Protein AF-A0A2R6NGV9-F1 (afdb_monomer_lite)

pLDDT: mean 85.14, std 12.77, range [39.38, 97.12]

InterPro domains:
  IPR011527 ABC transporter type 1, transmembrane domain [PS50929] (4-99)
  IPR027417 P-loop containing nucleoside triphosphate hydrolase [G3DSA:3.40.50.300] (138-252)
  IPR027417 P-loop containing nucleoside triphosphate hydrolase [SSF52540] (78-239)
  IPR036640 ABC transporter type 1, transmembrane domain superfamily [G3DSA:1.20.1560.10] (1-121)
  IPR036640 ABC transporter type 1, transmembrane domain superfamily [SSF90123] (4-112)
  IPR050173 ATP-binding cassette transporter C-like [PTHR24223] (4-252)

Foldseek 3Di:
DVVVVVCVVVVVVVVVVVVVVVVVVVVVVVVVVVVVVVVVVVVCLVVVLVVVLVVVVCCCCVVVVDDPDPVNSVVVVVVSVVVSVVSVVVVVVVVVVVVVVVVVVVVCCCVPVDDDQPVPDDPPPPDPLLECQVVCQVWAWKAQKKWFQDPDLPPADCDPPNHGDILGHHGTDTDDPPDDDDDDDDPPNCPVVVVCVLVSNTHIDHNDNHIYHYNDAPVHDDDDDPDDDADPDDPVCRVCVPPDDDPVVVVD

Structure (mmCIF, N/CA/C/O backbone):
data_AF-A0A2R6NGV9-F1
#
_entry.id   AF-A0A2R6NGV9-F1
#
loop_
_atom_site.group_PDB
_atom_site.id
_atom_site.type_symbol
_atom_site.label_atom_id
_atom_site.label_alt_id
_atom_site.label_comp_id
_atom_site.label_asym_id
_atom_site.label_entity_id
_atom_site.label_seq_id
_atom_site.pdbx_PDB_ins_code
_atom_site.Cartn_x
_atom_site.Cartn_y
_atom_site.Cartn_z
_atom_site.occupancy
_atom_site.B_iso_or_equiv
_atom_site.auth_seq_id
_atom_site.auth_comp_id
_atom_site.auth_asym_id
_atom_site.auth_atom_id
_atom_site.pdbx_PDB_model_num
ATOM 1 N N . MET A 1 1 ? 7.490 -15.508 2.827 1.00 59.44 1 MET A N 1
ATOM 2 C CA . MET A 1 1 ? 8.112 -16.850 2.691 1.00 59.44 1 MET A CA 1
ATOM 3 C C . MET A 1 1 ? 9.641 -16.788 2.615 1.00 59.44 1 MET A C 1
ATOM 5 O O . MET A 1 1 ? 10.282 -17.577 3.298 1.00 59.44 1 MET A O 1
ATOM 9 N N . SER A 1 2 ? 10.241 -15.850 1.867 1.00 72.56 2 SER A N 1
ATOM 10 C CA . SER A 1 2 ? 11.708 -15.680 1.764 1.00 72.56 2 SER A CA 1
ATOM 11 C C . SER A 1 2 ? 12.399 -15.436 3.115 1.00 72.56 2 SER A C 1
ATOM 13 O O . SER A 1 2 ? 13.338 -16.146 3.464 1.00 72.56 2 SER A O 1
ATOM 15 N N . VAL A 1 3 ? 11.873 -14.508 3.920 1.00 85.25 3 VAL A N 1
ATOM 16 C CA . VAL A 1 3 ? 12.424 -14.173 5.247 1.00 85.25 3 VAL A CA 1
ATOM 17 C C . VAL A 1 3 ? 12.374 -15.367 6.209 1.00 85.25 3 VAL A C 1
ATOM 19 O O . VAL A 1 3 ? 13.336 -15.627 6.922 1.00 85.25 3 VAL A O 1
ATOM 22 N N . LEU A 1 4 ? 11.300 -16.166 6.180 1.00 90.56 4 LEU A N 1
ATOM 23 C CA . LEU A 1 4 ? 11.177 -17.358 7.029 1.00 90.56 4 LEU A CA 1
ATOM 24 C C . LEU A 1 4 ? 12.245 -18.412 6.693 1.00 90.56 4 LEU A C 1
ATOM 26 O O . LEU A 1 4 ? 12.842 -18.994 7.594 1.00 90.56 4 LEU A O 1
ATOM 30 N N . ARG A 1 5 ? 12.522 -18.635 5.401 1.00 90.44 5 ARG A N 1
ATOM 31 C CA . ARG A 1 5 ? 13.583 -19.556 4.965 1.00 90.44 5 ARG A CA 1
ATOM 32 C C . ARG A 1 5 ? 14.957 -19.091 5.445 1.00 90.44 5 ARG A C 1
ATOM 34 O O . ARG A 1 5 ? 15.749 -19.920 5.879 1.00 90.44 5 ARG A O 1
ATOM 41 N N . MET A 1 6 ? 15.217 -17.785 5.397 1.00 92.00 6 MET A N 1
ATOM 42 C CA . MET A 1 6 ? 16.449 -17.182 5.906 1.00 92.00 6 MET A CA 1
ATOM 43 C C . MET A 1 6 ? 16.603 -17.424 7.413 1.00 92.00 6 MET A C 1
ATOM 45 O O . MET A 1 6 ? 17.630 -17.936 7.848 1.00 92.00 6 MET A O 1
ATOM 49 N N . ILE A 1 7 ? 15.553 -17.148 8.193 1.00 92.94 7 ILE A N 1
ATOM 50 C CA . ILE A 1 7 ? 15.527 -17.381 9.645 1.00 92.94 7 ILE A CA 1
ATOM 51 C C . ILE A 1 7 ? 15.839 -18.847 9.969 1.00 92.94 7 ILE A C 1
ATOM 53 O O . IL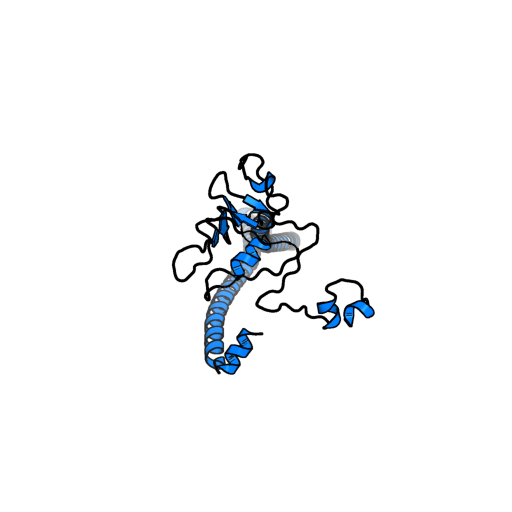E A 1 7 ? 16.674 -19.116 10.831 1.00 92.94 7 ILE A O 1
ATOM 57 N N . LYS A 1 8 ? 15.225 -19.789 9.240 1.00 93.75 8 LYS A N 1
ATOM 58 C CA . LYS A 1 8 ? 15.480 -21.227 9.404 1.00 93.75 8 LYS A CA 1
ATOM 59 C C . LYS A 1 8 ? 16.912 -21.620 9.052 1.00 93.75 8 LYS A C 1
ATOM 61 O O . LYS A 1 8 ? 17.531 -22.359 9.809 1.00 93.75 8 LYS A O 1
ATOM 66 N N . LEU A 1 9 ? 17.446 -21.124 7.934 1.00 93.75 9 LEU A N 1
ATOM 67 C CA . LEU A 1 9 ? 18.801 -21.445 7.475 1.00 93.75 9 LEU A CA 1
ATOM 68 C C . LEU A 1 9 ? 19.873 -20.976 8.472 1.00 93.75 9 LEU A C 1
ATOM 70 O O . LEU A 1 9 ? 20.852 -21.680 8.698 1.00 93.75 9 LEU A O 1
ATOM 74 N N . PHE A 1 10 ? 19.670 -19.806 9.082 1.00 93.94 10 PHE A N 1
ATOM 75 C CA . PHE A 1 10 ? 20.587 -19.241 10.075 1.00 93.94 10 PHE A CA 1
ATOM 76 C C . PHE A 1 10 ? 20.290 -19.675 11.521 1.00 93.94 10 PHE A C 1
ATOM 78 O O . PHE A 1 10 ? 21.004 -19.264 12.434 1.00 93.94 10 PHE A O 1
ATOM 85 N N . GLY A 1 11 ? 19.252 -20.488 11.755 1.00 94.75 11 GLY A N 1
ATOM 86 C CA . GLY A 1 11 ? 18.865 -20.930 13.099 1.00 94.75 11 GLY A CA 1
ATOM 87 C C . GLY A 1 11 ? 18.400 -19.791 14.018 1.00 94.75 11 GLY A C 1
ATOM 88 O O . GLY A 1 11 ? 18.515 -19.890 15.237 1.00 94.75 11 GLY A O 1
ATOM 89 N N . TRP A 1 12 ? 17.878 -18.696 13.459 1.00 96.12 12 TRP A N 1
ATOM 90 C CA . TRP A 1 12 ? 17.457 -17.504 14.210 1.00 96.12 12 TRP A CA 1
ATOM 91 C C . TRP A 1 12 ? 16.059 -17.609 14.830 1.00 96.12 12 TRP A C 1
ATOM 93 O O . TRP A 1 12 ? 15.546 -16.622 15.353 1.00 96.12 12 TRP A O 1
ATOM 103 N N . ASP A 1 13 ? 15.447 -18.793 14.800 1.00 94.25 13 ASP A N 1
ATOM 104 C CA . ASP A 1 13 ? 14.082 -19.029 15.276 1.00 94.25 13 ASP A CA 1
ATOM 105 C C . ASP A 1 13 ? 13.844 -18.508 16.698 1.00 94.25 13 ASP A C 1
ATOM 107 O O . ASP A 1 13 ? 12.883 -17.777 16.921 1.00 94.25 13 ASP A O 1
ATOM 111 N N . SER A 1 14 ? 14.734 -18.835 17.645 1.00 94.12 14 SER A N 1
ATOM 112 C CA . SER A 1 14 ? 14.591 -18.398 19.042 1.00 94.12 14 SER A CA 1
ATOM 113 C C . SER A 1 14 ? 14.628 -16.878 19.153 1.00 94.12 14 SER A C 1
ATOM 115 O O . SER A 1 14 ? 13.738 -16.285 19.745 1.00 94.12 14 SER A O 1
ATOM 117 N N . ARG A 1 15 ? 15.611 -16.235 18.512 1.00 94.31 15 ARG A N 1
ATOM 118 C CA . ARG A 1 15 ? 15.782 -14.780 18.568 1.00 94.31 15 ARG A CA 1
ATOM 119 C C . ARG A 1 15 ? 14.572 -14.043 17.995 1.00 94.31 15 ARG A C 1
ATOM 121 O O . ARG A 1 15 ? 14.102 -13.086 18.600 1.00 94.31 15 ARG A O 1
ATOM 128 N N . VAL A 1 16 ? 14.083 -14.474 16.831 1.00 94.69 16 VAL A N 1
ATOM 129 C CA . VAL A 1 16 ? 12.910 -13.853 16.195 1.00 94.69 16 VAL A CA 1
ATOM 130 C C . VAL A 1 16 ? 11.661 -14.090 17.037 1.00 94.69 16 VAL A C 1
ATOM 132 O O . VAL A 1 16 ? 10.850 -13.182 17.196 1.00 94.69 16 VAL A O 1
ATOM 135 N N . ASN A 1 17 ? 11.510 -15.283 17.612 1.00 95.00 17 ASN A N 1
ATOM 136 C CA . ASN A 1 17 ? 10.403 -15.577 18.510 1.00 95.00 17 ASN A CA 1
ATOM 137 C C . ASN A 1 17 ? 10.422 -14.686 19.762 1.00 95.00 17 ASN A C 1
ATOM 139 O O . ASN A 1 17 ? 9.375 -14.170 20.151 1.00 95.00 17 ASN A O 1
ATOM 143 N N . ASP A 1 18 ? 11.592 -14.457 20.356 1.00 96.31 18 ASP A N 1
ATOM 144 C CA . ASP A 1 18 ? 11.749 -13.578 21.518 1.00 96.31 18 ASP A CA 1
ATOM 145 C C . ASP A 1 18 ? 11.404 -12.121 21.166 1.00 96.31 18 ASP A C 1
ATOM 147 O O . ASP A 1 18 ? 10.683 -11.452 21.906 1.00 96.31 18 ASP A O 1
ATOM 151 N N . GLU A 1 19 ? 11.832 -11.642 19.994 1.00 95.06 19 GLU A N 1
ATOM 152 C CA . GLU A 1 19 ? 11.512 -10.297 19.497 1.00 95.06 19 GLU A CA 1
ATOM 153 C C . GLU A 1 19 ? 10.006 -10.112 19.240 1.00 95.06 19 GLU A C 1
ATOM 155 O O . GLU A 1 19 ? 9.405 -9.123 19.674 1.00 95.06 19 GLU A O 1
ATOM 160 N N . VAL A 1 20 ? 9.368 -11.095 18.596 1.00 95.62 20 VAL A N 1
ATOM 161 C CA . VAL A 1 20 ? 7.913 -11.114 18.382 1.00 95.62 20 VAL A CA 1
ATOM 162 C C . VAL A 1 20 ? 7.173 -11.159 19.718 1.00 95.62 20 VAL A C 1
ATOM 164 O O . VAL A 1 20 ? 6.179 -10.453 19.890 1.00 95.62 20 VAL A O 1
ATOM 167 N N . THR A 1 21 ? 7.661 -11.943 20.681 1.00 96.94 21 THR A N 1
ATOM 168 C CA . THR A 1 21 ? 7.058 -12.059 22.016 1.00 96.94 21 THR A CA 1
ATOM 169 C C . THR A 1 21 ? 7.141 -10.736 22.774 1.00 96.94 21 THR A C 1
ATOM 171 O O . THR A 1 21 ? 6.127 -10.275 23.296 1.00 96.94 21 THR A O 1
ATOM 174 N N . ALA A 1 22 ? 8.293 -10.062 22.754 1.00 96.81 22 ALA A N 1
ATOM 175 C CA . ALA A 1 22 ? 8.455 -8.747 23.374 1.00 96.81 22 ALA A CA 1
ATOM 176 C C . ALA A 1 22 ? 7.471 -7.715 22.791 1.00 96.81 22 ALA A C 1
ATOM 178 O O . ALA A 1 22 ? 6.783 -7.009 23.533 1.00 96.81 22 ALA A O 1
ATOM 179 N N . LYS A 1 23 ? 7.323 -7.676 21.459 1.00 96.12 23 LYS A N 1
ATOM 180 C CA . LYS A 1 23 ? 6.333 -6.809 20.795 1.00 96.12 23 LYS A CA 1
ATOM 181 C C . LYS A 1 23 ? 4.897 -7.189 21.146 1.00 96.12 23 LYS A C 1
ATOM 183 O O . LYS A 1 23 ? 4.058 -6.313 21.361 1.00 96.12 23 LYS A O 1
ATOM 188 N N . ARG A 1 24 ? 4.612 -8.485 21.265 1.00 96.94 24 ARG A N 1
ATOM 189 C CA . ARG A 1 24 ? 3.296 -8.987 21.664 1.00 96.94 24 ARG A CA 1
ATOM 190 C C . ARG A 1 24 ? 2.937 -8.576 23.090 1.00 96.94 24 ARG A C 1
ATOM 192 O O . ARG A 1 24 ? 1.782 -8.246 23.347 1.00 96.94 24 ARG A O 1
ATOM 199 N N . GLU A 1 25 ? 3.890 -8.551 24.015 1.00 97.00 25 GLU A N 1
ATOM 200 C CA . GLU A 1 25 ? 3.651 -8.079 25.383 1.00 97.00 25 GLU A CA 1
ATOM 201 C C . GLU A 1 25 ? 3.309 -6.582 25.438 1.00 97.00 25 GLU A C 1
ATOM 203 O O . GLU A 1 25 ? 2.392 -6.181 26.163 1.00 97.00 25 GLU A O 1
ATOM 208 N N . GLU A 1 26 ? 4.003 -5.751 24.653 1.00 96.50 26 GLU A N 1
ATOM 209 C CA . GLU A 1 26 ? 3.681 -4.323 24.496 1.00 96.50 26 GLU A CA 1
ATOM 210 C C . GLU A 1 26 ? 2.265 -4.125 23.927 1.00 96.50 26 GLU A C 1
ATOM 212 O O . GLU A 1 26 ? 1.474 -3.317 24.437 1.00 96.50 26 GLU A O 1
ATOM 217 N N . GLU A 1 27 ? 1.915 -4.908 22.902 1.00 96.50 27 GLU A N 1
ATOM 218 C CA . GLU A 1 27 ? 0.587 -4.912 22.290 1.00 96.50 27 GLU A CA 1
ATOM 219 C C . GLU A 1 27 ? -0.490 -5.318 23.309 1.00 96.50 27 GLU A C 1
ATOM 221 O O . GLU A 1 27 ? -1.499 -4.627 23.460 1.00 96.50 27 GLU A O 1
ATOM 226 N N . LEU A 1 28 ? -0.267 -6.394 24.072 1.00 97.12 28 LEU A N 1
ATOM 227 C CA . LEU A 1 28 ? -1.213 -6.892 25.072 1.00 97.12 28 LEU A CA 1
ATOM 228 C C . LEU A 1 28 ? -1.469 -5.876 26.187 1.00 97.12 28 LEU A C 1
ATOM 230 O O . LEU A 1 28 ? -2.623 -5.704 26.586 1.00 97.12 28 LEU A O 1
ATOM 234 N N . LYS A 1 29 ? -0.442 -5.154 26.653 1.00 96.88 29 LYS A N 1
ATOM 235 C CA . LYS A 1 29 ? -0.610 -4.051 27.619 1.00 96.88 29 LYS A CA 1
ATOM 236 C C . LYS A 1 29 ? -1.514 -2.952 27.052 1.00 96.88 29 LYS A C 1
ATOM 238 O O . LYS A 1 29 ? -2.432 -2.485 27.733 1.00 96.88 29 LYS A O 1
ATOM 243 N N . SER A 1 30 ? -1.307 -2.580 25.790 1.00 95.31 30 SER A N 1
ATOM 244 C CA . SER A 1 30 ? -2.115 -1.566 25.096 1.00 95.31 30 SER A CA 1
ATOM 245 C C . SER A 1 30 ? -3.561 -2.023 24.869 1.00 95.31 30 SER A C 1
ATOM 247 O O . SER A 1 30 ? -4.509 -1.262 25.101 1.00 95.31 30 SER A O 1
ATOM 249 N N . ILE A 1 31 ? -3.758 -3.290 24.495 1.00 95.81 31 ILE A N 1
ATOM 250 C CA . ILE A 1 31 ? -5.081 -3.910 24.362 1.00 95.81 31 ILE A CA 1
ATOM 251 C C . ILE A 1 31 ? -5.782 -3.961 25.718 1.00 95.81 31 ILE A C 1
ATOM 253 O O . ILE A 1 31 ? -6.963 -3.623 25.802 1.00 95.81 31 ILE A O 1
ATOM 257 N N . PHE A 1 32 ? -5.083 -4.351 26.785 1.00 96.31 32 PHE A N 1
ATOM 258 C CA . PHE A 1 32 ? -5.651 -4.416 28.128 1.00 96.31 32 PHE A CA 1
ATOM 259 C C . PHE A 1 32 ? -6.115 -3.037 28.599 1.00 96.31 32 PHE A C 1
ATOM 261 O O . PHE A 1 32 ? -7.258 -2.896 29.032 1.00 96.31 32 PHE A O 1
ATOM 268 N N . LYS A 1 33 ? -5.287 -1.998 28.422 1.00 95.06 33 LYS A N 1
ATOM 269 C CA . LYS A 1 33 ? -5.660 -0.608 28.727 1.00 95.06 33 LYS A CA 1
ATOM 270 C C . LYS A 1 33 ? -6.905 -0.175 27.949 1.00 95.06 33 LYS A C 1
ATOM 272 O O . LYS A 1 33 ? -7.845 0.353 28.538 1.00 95.06 33 LYS A O 1
ATOM 277 N N . THR A 1 34 ? -6.952 -0.464 26.649 1.00 89.88 34 THR A N 1
ATOM 278 C CA . THR A 1 34 ? -8.115 -0.166 25.799 1.00 89.88 34 THR A CA 1
ATOM 279 C C . THR A 1 34 ? -9.369 -0.914 26.264 1.00 89.88 34 THR A C 1
ATOM 281 O O . THR A 1 34 ? -10.451 -0.329 26.338 1.00 89.88 34 THR A O 1
ATOM 284 N N . LYS A 1 35 ? -9.245 -2.196 26.632 1.00 93.25 35 LYS A N 1
ATOM 285 C CA . LYS A 1 35 ? -10.357 -3.001 27.160 1.00 93.25 35 LYS A CA 1
ATOM 286 C C . LYS A 1 35 ? -10.848 -2.483 28.511 1.00 93.25 35 LYS A C 1
ATOM 288 O O . LYS A 1 35 ? -12.056 -2.385 28.696 1.00 93.25 35 LYS A O 1
ATOM 293 N N . MET A 1 36 ? -9.948 -2.109 29.420 1.00 94.94 36 MET A N 1
ATOM 294 C CA . MET A 1 36 ? -10.307 -1.523 30.716 1.00 94.94 36 MET A CA 1
ATOM 295 C C . MET A 1 36 ? -11.051 -0.196 30.551 1.00 94.94 36 MET A C 1
ATOM 297 O O . MET A 1 36 ? -12.105 -0.013 31.156 1.00 94.94 36 MET A O 1
ATOM 301 N N . LEU A 1 37 ? -10.575 0.693 29.673 1.00 90.25 37 LEU A N 1
ATOM 302 C CA . LEU A 1 37 ? -11.272 1.945 29.360 1.00 90.25 37 LEU A CA 1
ATOM 303 C C . LEU A 1 37 ? -12.660 1.692 28.758 1.00 90.25 37 LEU A C 1
ATOM 305 O O . LEU A 1 37 ? -13.627 2.351 29.135 1.00 90.25 37 LEU A O 1
ATOM 309 N N . ARG A 1 38 ? -12.784 0.703 27.865 1.00 86.88 38 ARG A N 1
ATOM 310 C CA . ARG A 1 38 ? -14.076 0.309 27.288 1.00 86.88 38 ARG A CA 1
ATOM 311 C C . ARG A 1 38 ? -15.033 -0.248 28.347 1.00 86.88 38 ARG A C 1
ATOM 313 O O . ARG A 1 38 ? -16.213 0.085 28.322 1.00 86.88 38 ARG A O 1
ATOM 320 N N . LEU A 1 39 ? -14.543 -1.065 29.280 1.00 90.62 39 LEU A N 1
ATOM 321 C CA . LEU A 1 39 ? -15.343 -1.576 30.397 1.00 90.62 39 LEU A CA 1
ATOM 322 C C . LEU A 1 39 ? -15.814 -0.446 31.313 1.00 90.62 39 LEU A C 1
ATOM 324 O O . LEU A 1 39 ? -17.001 -0.379 31.613 1.00 90.62 39 LEU A O 1
ATOM 328 N N . ALA A 1 40 ? -14.922 0.471 31.693 1.00 89.50 40 ALA A N 1
ATOM 329 C CA . ALA A 1 40 ? -15.282 1.639 32.491 1.00 89.50 40 ALA A CA 1
ATOM 330 C C . ALA A 1 40 ? -16.359 2.486 31.792 1.00 89.50 40 ALA A C 1
ATOM 332 O O . ALA A 1 40 ? -17.362 2.842 32.407 1.00 89.50 40 ALA A O 1
ATOM 333 N N . ASN A 1 41 ? -16.204 2.735 30.488 1.00 84.75 41 ASN A N 1
ATOM 334 C CA . ASN A 1 41 ? -17.190 3.458 29.686 1.00 84.75 41 ASN A CA 1
ATOM 335 C C . ASN A 1 41 ? -18.553 2.735 29.659 1.00 84.75 41 ASN A C 1
ATOM 337 O O . ASN A 1 41 ? -19.589 3.364 29.863 1.00 84.75 41 ASN A O 1
ATOM 341 N N . ASN A 1 42 ? -18.563 1.407 29.505 1.00 83.75 42 ASN A N 1
ATOM 342 C CA . ASN A 1 42 ? -19.790 0.606 29.574 1.00 83.75 42 ASN A CA 1
ATOM 343 C C . ASN A 1 42 ? -20.469 0.675 30.949 1.00 83.75 42 ASN A C 1
ATOM 345 O O . ASN A 1 42 ? -21.689 0.812 31.011 1.00 83.75 42 ASN A O 1
ATOM 349 N N . ILE A 1 43 ? -19.702 0.611 32.041 1.00 86.94 43 ILE A N 1
ATOM 350 C CA . ILE A 1 43 ? -20.240 0.730 33.405 1.00 86.94 43 ILE A CA 1
ATOM 351 C C . ILE A 1 43 ? -20.871 2.110 33.604 1.00 86.94 43 ILE A C 1
ATOM 353 O O . ILE A 1 43 ? -21.993 2.202 34.095 1.00 86.94 43 ILE A O 1
ATOM 357 N N . ILE A 1 44 ? -20.192 3.179 33.179 1.00 84.00 44 ILE A N 1
ATOM 358 C CA . ILE A 1 44 ? -20.724 4.547 33.258 1.00 84.00 44 ILE A CA 1
ATOM 359 C C . ILE A 1 44 ? -22.027 4.657 32.457 1.00 84.00 44 ILE A C 1
ATOM 361 O O . ILE A 1 44 ? -23.039 5.103 32.999 1.00 84.00 44 ILE A O 1
ATOM 365 N N . ASN A 1 45 ? -22.042 4.177 31.209 1.00 81.06 45 ASN A N 1
ATOM 366 C CA . ASN A 1 45 ? -23.241 4.191 30.364 1.00 81.06 45 ASN A CA 1
ATOM 367 C C . ASN A 1 45 ? -24.402 3.370 30.952 1.00 81.06 45 ASN A C 1
ATOM 369 O O . ASN A 1 45 ? -25.560 3.684 30.684 1.00 81.06 45 ASN A O 1
ATOM 373 N N . HIS A 1 46 ? -24.128 2.331 31.747 1.00 80.56 46 HIS A N 1
ATOM 374 C CA . HIS A 1 46 ? -25.170 1.543 32.408 1.00 80.56 46 HIS A CA 1
ATOM 375 C C . HIS A 1 46 ? -25.712 2.218 33.678 1.00 80.56 46 HIS A C 1
ATOM 377 O O . HIS A 1 46 ? -26.918 2.183 33.930 1.00 80.56 46 HIS A O 1
ATOM 383 N N . THR A 1 47 ? -24.838 2.851 34.462 1.00 84.50 47 THR A N 1
ATOM 384 C CA . THR A 1 47 ? -25.180 3.431 35.770 1.00 84.50 47 THR A CA 1
ATOM 385 C C . THR A 1 47 ? -25.837 4.806 35.654 1.00 84.50 47 THR A C 1
ATOM 387 O O . THR A 1 47 ? -26.776 5.091 36.396 1.00 84.50 47 THR A O 1
ATOM 390 N N . VAL A 1 48 ? -25.406 5.652 34.710 1.00 85.38 48 VAL A N 1
ATOM 391 C CA . VAL A 1 48 ? -25.946 7.016 34.530 1.00 85.38 48 VAL A CA 1
ATOM 392 C C . VAL A 1 48 ? -27.480 7.030 34.363 1.00 85.38 48 VAL A C 1
ATOM 394 O O . VAL A 1 48 ? -28.137 7.785 35.081 1.00 85.38 48 VAL A O 1
ATOM 397 N N . PRO A 1 49 ? -28.098 6.174 33.523 1.00 82.31 49 PRO A N 1
ATOM 398 C CA . PRO A 1 49 ? -29.555 6.126 33.365 1.00 82.31 49 PRO A CA 1
ATOM 399 C C . PRO A 1 49 ? -30.302 5.654 34.620 1.00 82.31 49 PRO A C 1
ATOM 401 O O . PRO A 1 49 ? -31.403 6.130 34.893 1.00 82.31 49 PRO A O 1
ATOM 404 N N . LEU A 1 50 ? -29.711 4.742 35.402 1.00 82.12 50 LEU A N 1
ATOM 405 C CA . LEU A 1 50 ? -30.293 4.287 36.670 1.00 82.12 50 LEU A CA 1
ATOM 406 C C . LEU A 1 50 ? -30.302 5.417 37.702 1.00 82.12 50 LEU A C 1
ATOM 408 O O . LEU A 1 50 ? -31.332 5.680 38.320 1.00 82.12 50 LEU A O 1
ATOM 412 N N . VAL A 1 51 ? -29.177 6.124 37.843 1.00 88.38 51 VAL A N 1
ATOM 413 C CA . VAL A 1 51 ? -29.069 7.284 38.738 1.00 88.38 51 VAL A CA 1
ATOM 414 C C . VAL A 1 51 ? -30.027 8.390 38.299 1.00 88.38 51 VAL A C 1
ATOM 416 O O . VAL A 1 51 ? -30.739 8.938 39.135 1.00 88.38 51 VAL A O 1
ATOM 419 N N . HIS A 1 52 ? -30.123 8.667 36.996 1.00 86.19 52 HIS A N 1
ATOM 420 C CA . HIS A 1 52 ? -31.076 9.638 36.455 1.00 86.19 52 HIS A CA 1
ATOM 421 C C . HIS A 1 52 ? -32.527 9.295 36.828 1.00 86.19 52 HIS A C 1
ATOM 423 O O . HIS A 1 52 ? -33.285 10.175 37.242 1.00 86.19 52 HIS A O 1
ATOM 429 N N . MET A 1 53 ? -32.921 8.020 36.721 1.00 87.00 53 MET A N 1
ATOM 430 C CA . MET A 1 53 ? -34.262 7.567 37.103 1.00 87.00 53 MET A CA 1
ATOM 431 C C . MET A 1 53 ? -34.537 7.814 38.596 1.00 87.00 53 MET A C 1
ATOM 433 O O . MET A 1 53 ? -35.572 8.381 38.940 1.00 87.00 53 MET A O 1
ATOM 437 N N . VAL A 1 54 ? -33.592 7.461 39.476 1.00 89.06 54 VAL A N 1
ATOM 438 C CA . VAL A 1 54 ? -33.712 7.688 40.929 1.00 89.06 54 VAL A CA 1
ATOM 439 C C . VAL A 1 54 ? -33.817 9.177 41.252 1.00 89.06 54 VAL A C 1
ATOM 441 O O . VAL A 1 54 ? -34.699 9.573 42.010 1.00 89.06 54 VAL A O 1
ATOM 444 N N . VAL A 1 55 ? -32.964 10.010 40.650 1.00 91.00 55 VAL A N 1
ATOM 445 C CA . VAL A 1 55 ? -32.992 11.467 40.844 1.00 91.00 55 VAL A CA 1
ATOM 446 C C . VAL A 1 55 ? -34.332 12.048 40.394 1.00 91.00 55 VAL A C 1
ATOM 448 O O . VAL A 1 55 ? -34.893 12.873 41.105 1.00 91.00 55 VAL A O 1
ATOM 451 N N . THR A 1 56 ? -34.889 11.583 39.273 1.00 90.06 56 THR A N 1
ATOM 452 C CA . THR A 1 56 ? -36.174 12.091 38.764 1.00 90.06 56 THR A CA 1
ATOM 453 C C . THR A 1 56 ? -37.351 11.726 39.675 1.00 90.06 56 THR A C 1
ATOM 455 O O . THR A 1 56 ? -38.232 12.549 39.913 1.00 90.06 56 THR A O 1
ATOM 458 N N . TYR A 1 57 ? -37.370 10.518 40.243 1.00 90.31 57 TYR A N 1
ATOM 459 C CA . TYR A 1 57 ? -38.394 10.158 41.231 1.00 90.31 57 TYR A CA 1
ATOM 460 C C . TYR A 1 57 ? -38.198 10.884 42.565 1.00 90.31 57 TYR A C 1
ATOM 462 O O . TYR A 1 57 ? -39.179 11.282 43.200 1.00 90.31 57 TYR A O 1
ATOM 470 N N . ALA A 1 58 ? -36.947 11.108 42.976 1.00 90.12 58 ALA A N 1
ATOM 471 C CA . ALA A 1 58 ? -36.635 11.879 44.172 1.00 90.12 58 ALA A CA 1
ATOM 472 C C . ALA A 1 58 ? -37.105 13.335 44.039 1.00 90.12 58 ALA A C 1
ATOM 474 O O . ALA A 1 58 ? -37.731 13.850 44.961 1.00 90.12 58 ALA A O 1
ATOM 475 N N . THR A 1 59 ? -36.881 13.990 42.895 1.00 90.81 59 THR A N 1
ATOM 476 C CA . THR A 1 59 ? -37.368 15.358 42.661 1.00 90.81 59 THR A CA 1
ATOM 477 C C . THR A 1 59 ? -38.895 15.418 42.597 1.00 90.81 59 THR A C 1
ATOM 479 O O . THR A 1 59 ? -39.493 16.294 43.223 1.00 90.81 59 THR A O 1
ATOM 482 N N . PHE A 1 60 ? -39.547 14.462 41.931 1.00 89.06 60 PHE A N 1
ATOM 483 C CA . PHE A 1 60 ? -41.011 14.389 41.869 1.00 89.06 60 PHE A CA 1
ATOM 484 C C . PHE A 1 60 ? -41.656 14.240 43.259 1.00 89.06 60 PHE A C 1
ATOM 486 O O . PHE A 1 60 ? -42.634 14.916 43.577 1.00 89.06 60 PHE A O 1
ATOM 493 N N . THR A 1 61 ? -41.069 13.410 44.123 1.00 89.88 61 THR A N 1
ATOM 494 C CA . THR A 1 61 ? -41.631 13.132 45.455 1.00 89.88 61 THR A CA 1
ATOM 495 C C . THR A 1 61 ? -41.256 14.211 46.476 1.00 89.88 61 THR A C 1
ATOM 497 O O . THR A 1 61 ? -42.115 14.717 47.192 1.00 89.88 61 THR A O 1
ATOM 500 N N . LEU A 1 62 ? -39.975 14.594 46.552 1.00 90.31 62 LEU A N 1
ATOM 501 C CA . LEU A 1 62 ? -39.468 15.489 47.602 1.00 90.31 62 LEU A CA 1
ATOM 502 C C . LEU A 1 62 ? -39.691 16.971 47.288 1.00 90.31 62 LEU A C 1
ATOM 504 O O . LEU A 1 62 ? -39.967 17.749 48.199 1.00 90.31 62 LEU A O 1
ATOM 508 N N . ILE A 1 63 ? -39.559 17.371 46.018 1.00 90.62 63 ILE A N 1
ATOM 509 C CA . ILE A 1 63 ? -39.645 18.782 45.613 1.00 90.62 63 ILE A CA 1
ATOM 510 C C . ILE A 1 63 ? -41.067 19.118 45.173 1.00 90.62 63 ILE A C 1
ATOM 512 O O . ILE A 1 63 ? -41.655 20.071 45.679 1.00 90.62 63 ILE A O 1
ATOM 516 N N . MET A 1 64 ? -41.633 18.331 44.252 1.00 88.56 64 MET A N 1
ATOM 517 C CA . MET A 1 64 ? -42.974 18.597 43.710 1.00 88.56 64 MET A CA 1
ATOM 518 C C . MET A 1 64 ? -44.105 18.121 44.634 1.00 88.56 64 MET A C 1
ATOM 520 O O . MET A 1 64 ? -45.259 18.468 44.388 1.00 88.56 64 MET A O 1
ATOM 524 N N . LYS A 1 65 ? -43.778 17.372 45.700 1.00 89.81 65 LYS A N 1
ATOM 525 C CA . LYS A 1 65 ? -44.715 16.859 46.716 1.00 89.81 65 LYS A CA 1
ATOM 526 C C . LYS A 1 65 ? -45.912 16.104 46.124 1.00 89.81 65 LYS A C 1
ATOM 528 O O . LYS A 1 65 ? -47.022 16.212 46.637 1.00 89.81 65 LYS A O 1
ATOM 533 N N . GLN A 1 66 ? -45.695 15.372 45.033 1.00 87.00 66 GLN A N 1
ATOM 534 C CA . GLN A 1 66 ? -46.718 14.518 44.431 1.00 87.00 66 GLN A CA 1
ATOM 535 C C . GLN A 1 66 ? -46.565 13.065 44.885 1.00 87.00 66 GLN A C 1
ATOM 537 O O . GLN A 1 66 ? -45.453 12.594 45.132 1.00 87.00 66 GLN A O 1
ATOM 542 N N . ASP A 1 67 ? -47.688 12.349 44.954 1.00 84.19 67 ASP A N 1
ATOM 543 C CA . ASP A 1 67 ? -47.702 10.945 45.353 1.00 84.19 67 ASP A CA 1
ATOM 544 C C . ASP A 1 67 ? -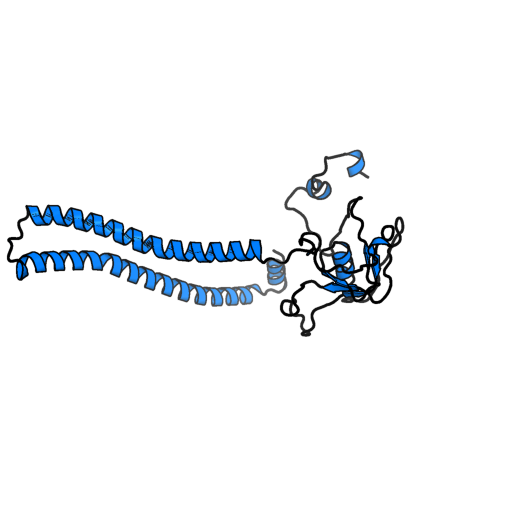47.205 10.041 44.224 1.00 84.19 67 ASP A C 1
ATOM 546 O O . ASP A 1 67 ? -47.747 10.001 43.113 1.00 84.19 67 ASP A O 1
ATOM 550 N N . LEU A 1 68 ? -46.169 9.263 44.531 1.00 85.12 68 LEU A N 1
ATOM 551 C CA . LEU A 1 68 ? -45.576 8.311 43.604 1.00 85.12 68 LEU A CA 1
ATOM 552 C C . LEU A 1 68 ? -46.431 7.031 43.546 1.00 85.12 68 LEU A C 1
ATOM 554 O O . LEU A 1 68 ? -46.138 6.025 44.191 1.00 85.12 68 LEU A O 1
ATOM 558 N N . THR A 1 69 ? -47.528 7.065 42.787 1.00 89.69 69 THR A N 1
ATOM 559 C CA . THR A 1 69 ? -48.391 5.885 42.603 1.00 89.69 69 THR A CA 1
ATOM 560 C C . THR A 1 69 ? -47.744 4.845 41.684 1.00 89.69 69 THR A C 1
ATOM 562 O O . THR A 1 69 ? -47.017 5.179 40.745 1.00 89.69 69 THR A O 1
ATOM 565 N N . ALA A 1 70 ? -48.057 3.560 41.898 1.00 87.25 70 ALA A N 1
ATOM 566 C CA . ALA A 1 70 ? -47.519 2.457 41.094 1.00 87.25 70 ALA A CA 1
ATOM 567 C C . ALA A 1 70 ? -47.748 2.651 39.579 1.00 87.25 70 ALA A C 1
ATOM 569 O O . ALA A 1 70 ? -46.857 2.377 38.777 1.00 87.25 70 ALA A O 1
ATOM 570 N N . SER A 1 71 ? -48.904 3.199 39.184 1.00 91.00 71 SER A N 1
ATOM 571 C CA . SER A 1 71 ? -49.231 3.493 37.781 1.00 91.00 71 SER A CA 1
ATOM 572 C C . SER A 1 71 ? -48.250 4.479 37.134 1.00 91.00 71 SER A C 1
ATOM 574 O O . SER A 1 71 ? -47.871 4.305 35.974 1.00 91.00 71 SER A O 1
ATOM 576 N N . ILE A 1 72 ? -47.808 5.502 37.873 1.00 86.56 72 ILE A N 1
ATOM 577 C CA . ILE A 1 72 ? -46.848 6.500 37.381 1.00 86.56 72 ILE A CA 1
ATOM 578 C C . ILE A 1 72 ? -45.453 5.874 37.277 1.00 86.56 72 ILE A C 1
ATOM 580 O O . ILE A 1 72 ? -44.773 6.062 36.271 1.00 86.56 72 ILE A O 1
ATOM 584 N N . VAL A 1 73 ? -45.041 5.071 38.263 1.00 88.12 73 VAL A N 1
ATOM 585 C CA . VAL A 1 73 ? -43.712 4.431 38.277 1.00 88.12 73 VAL A CA 1
ATOM 586 C C . VAL A 1 73 ? -43.557 3.425 37.136 1.00 88.12 73 VAL A C 1
ATOM 588 O O . VAL A 1 73 ? -42.573 3.481 36.403 1.00 88.12 73 VAL A O 1
ATOM 591 N N . PHE A 1 74 ? -44.526 2.528 36.933 1.00 87.19 74 PHE A N 1
ATOM 592 C CA . PHE A 1 74 ? -44.422 1.506 35.884 1.00 87.19 74 PHE A CA 1
ATOM 593 C C . PHE A 1 74 ? -44.473 2.098 34.467 1.00 87.19 74 PHE A C 1
ATOM 595 O O . PHE A 1 74 ? -43.721 1.669 33.584 1.00 87.19 74 PHE A O 1
ATOM 602 N N . SER A 1 75 ? -45.314 3.113 34.242 1.00 90.69 75 SER A N 1
ATOM 603 C CA . SER A 1 75 ? -45.394 3.789 32.940 1.00 90.69 75 SER A CA 1
ATOM 604 C C . SER A 1 75 ? -44.120 4.585 32.631 1.00 90.69 75 SER A C 1
ATOM 606 O O . SER A 1 75 ? -43.521 4.404 31.568 1.00 90.69 75 SER A O 1
ATOM 608 N N . SER A 1 76 ? -43.639 5.400 33.575 1.00 89.38 76 SER A N 1
ATOM 609 C CA . SER A 1 76 ? -42.418 6.197 33.393 1.00 89.38 76 SER A CA 1
ATOM 610 C C . SER A 1 76 ? -41.144 5.345 33.305 1.00 89.38 76 SER A C 1
ATOM 612 O O . SER A 1 76 ? -40.283 5.640 32.478 1.00 89.38 76 SER A O 1
ATOM 614 N N . MET A 1 77 ? -41.040 4.230 34.040 1.00 87.56 77 MET A N 1
ATOM 615 C CA . MET A 1 77 ? -39.923 3.277 33.925 1.00 87.56 77 MET A CA 1
ATOM 616 C C . MET A 1 77 ? -39.762 2.736 32.497 1.00 87.56 77 MET A C 1
ATOM 618 O O . MET A 1 77 ? -38.637 2.583 32.013 1.00 87.56 77 MET A O 1
ATOM 622 N N . THR A 1 78 ? -40.871 2.488 31.795 1.00 89.69 78 THR A N 1
ATOM 623 C CA . THR A 1 78 ? -40.841 2.041 30.394 1.00 89.69 78 THR A CA 1
ATOM 624 C C . THR A 1 78 ? -40.264 3.127 29.481 1.00 89.69 78 THR A C 1
ATOM 626 O O . THR A 1 78 ? -39.378 2.844 28.670 1.00 89.69 78 THR A O 1
ATOM 629 N N . ALA A 1 79 ? -40.694 4.381 29.662 1.00 88.50 79 ALA A N 1
ATOM 630 C CA . ALA A 1 79 ? -40.171 5.524 28.914 1.00 88.50 79 ALA A CA 1
ATOM 631 C C . ALA A 1 79 ? -38.671 5.761 29.189 1.00 88.50 79 ALA A C 1
ATOM 633 O O . ALA A 1 79 ? -37.888 5.931 28.251 1.00 88.50 79 ALA A O 1
ATOM 634 N N . PHE A 1 80 ? -38.238 5.683 30.454 1.00 86.25 80 PHE A N 1
ATOM 635 C CA . PHE A 1 80 ? -36.820 5.783 30.817 1.00 86.25 80 PHE A CA 1
ATOM 636 C C . PHE A 1 80 ? -35.982 4.656 30.211 1.00 86.25 80 PHE A C 1
ATOM 638 O O . PHE A 1 80 ? -34.875 4.902 29.732 1.00 86.25 80 PHE A O 1
ATOM 645 N N . ASN A 1 81 ? -36.499 3.425 30.175 1.00 85.81 81 ASN A N 1
ATOM 646 C CA . ASN A 1 81 ? -35.787 2.306 29.563 1.00 85.81 81 ASN A CA 1
ATOM 647 C C . ASN A 1 81 ? -35.652 2.467 28.035 1.00 85.81 81 ASN A C 1
ATOM 649 O O . ASN A 1 81 ? -34.600 2.148 27.480 1.00 85.81 81 ASN A O 1
ATOM 653 N N . MET A 1 82 ? -36.665 3.013 27.352 1.00 88.81 82 MET A N 1
ATOM 654 C CA . MET A 1 82 ? -36.553 3.369 25.931 1.00 88.81 82 MET A CA 1
ATOM 655 C C . MET A 1 82 ? -35.471 4.428 25.697 1.00 88.81 82 MET A C 1
ATOM 657 O O . MET A 1 82 ? -34.618 4.250 24.826 1.00 88.81 82 MET A O 1
ATOM 661 N N . LEU A 1 83 ? -35.455 5.495 26.501 1.00 84.50 83 LEU A N 1
ATOM 662 C CA . LEU A 1 83 ? -34.445 6.550 26.400 1.00 84.50 83 LEU A CA 1
ATOM 663 C C . LEU A 1 83 ? -33.029 6.017 26.682 1.00 84.50 83 LEU A C 1
ATOM 665 O O . LEU A 1 83 ? -32.089 6.341 25.955 1.00 84.50 83 LEU A O 1
ATOM 669 N N . ARG A 1 84 ? -32.886 5.117 27.665 1.00 81.50 84 ARG A N 1
ATOM 670 C CA . ARG A 1 84 ? -31.630 4.415 27.973 1.00 81.50 84 ARG A CA 1
ATOM 671 C C . ARG A 1 84 ? -31.063 3.687 26.754 1.00 81.50 84 ARG A C 1
ATOM 673 O O . ARG A 1 84 ? -29.869 3.793 26.478 1.00 81.50 84 ARG A O 1
ATOM 680 N N . LEU A 1 85 ? -31.904 2.949 26.027 1.00 84.19 85 LEU A N 1
ATOM 681 C CA . LEU A 1 85 ? -31.479 2.206 24.837 1.00 84.19 85 LEU A CA 1
ATOM 682 C C . LEU A 1 85 ? -30.978 3.140 23.726 1.00 84.19 85 LEU A C 1
ATOM 684 O O . LEU A 1 85 ? -29.993 2.816 23.062 1.00 84.19 85 LEU A O 1
ATOM 688 N N . GLN A 1 86 ? -31.609 4.305 23.549 1.00 87.94 86 GLN A N 1
ATOM 689 C CA . GLN A 1 86 ? -31.160 5.290 22.560 1.00 87.94 86 GLN A CA 1
ATOM 690 C C . GLN A 1 86 ? -29.835 5.946 22.959 1.00 87.94 86 GLN A C 1
ATOM 692 O O . GLN A 1 86 ? -28.954 6.094 22.113 1.00 87.94 86 GLN A O 1
ATOM 697 N N . MET A 1 87 ? -29.639 6.267 24.242 1.00 82.19 87 MET A N 1
ATOM 698 C CA . MET A 1 87 ? -28.362 6.810 24.717 1.00 82.19 87 MET A CA 1
ATOM 699 C C . MET A 1 87 ? -27.203 5.834 24.506 1.00 82.19 87 MET A C 1
ATOM 701 O O . MET A 1 87 ? -26.153 6.227 24.005 1.00 82.19 87 MET A O 1
ATOM 705 N N . LEU A 1 88 ? -27.406 4.545 24.791 1.00 80.75 88 LEU A N 1
ATOM 706 C CA . LEU A 1 88 ? -26.374 3.529 24.570 1.00 80.75 88 LEU A CA 1
ATOM 707 C C . LEU A 1 88 ? -26.027 3.370 23.077 1.00 80.75 88 LEU A C 1
ATOM 709 O O . LEU A 1 88 ? -24.862 3.183 22.715 1.00 80.75 88 LEU A O 1
ATOM 713 N N . ARG A 1 89 ? -27.022 3.504 22.192 1.00 84.31 89 ARG A N 1
ATOM 714 C CA . ARG A 1 89 ? -26.809 3.516 20.738 1.00 84.31 89 ARG A CA 1
ATOM 715 C C . ARG A 1 89 ? -25.973 4.722 20.294 1.00 84.31 89 ARG A C 1
ATOM 717 O O . ARG A 1 89 ? -25.044 4.552 19.513 1.00 84.31 89 ARG A O 1
ATOM 724 N N . LEU A 1 90 ? -26.242 5.916 20.821 1.00 84.19 90 LEU A N 1
ATOM 725 C CA . LEU A 1 90 ? -25.446 7.110 20.509 1.00 84.19 90 LEU A CA 1
ATOM 726 C C . LEU A 1 90 ? -23.993 6.967 20.984 1.00 84.19 90 LEU A C 1
ATOM 728 O O . LEU A 1 90 ? -23.071 7.214 20.205 1.00 84.19 90 LEU A O 1
ATOM 732 N N . SER A 1 91 ? -23.777 6.480 22.211 1.00 82.19 91 SER A N 1
ATOM 733 C CA . SER A 1 91 ? -22.431 6.272 22.768 1.00 82.19 91 SER A CA 1
ATOM 734 C C . SER A 1 91 ? -21.586 5.286 21.956 1.00 82.19 91 SER A C 1
ATOM 736 O O . SER A 1 91 ? -20.363 5.408 21.915 1.00 82.19 91 SER A O 1
ATOM 738 N N . THR A 1 92 ? -22.216 4.315 21.290 1.00 80.19 92 THR A N 1
ATOM 739 C CA . THR A 1 92 ? -21.516 3.343 20.432 1.00 80.19 92 THR A CA 1
ATOM 740 C C . THR A 1 92 ? -21.309 3.844 19.001 1.00 80.19 92 THR A C 1
ATOM 742 O O . THR A 1 92 ? -20.322 3.473 18.367 1.00 80.19 92 THR A O 1
ATOM 745 N N . MET A 1 93 ? -22.180 4.726 18.502 1.00 88.44 93 MET A N 1
ATOM 746 C CA . MET A 1 93 ? -22.103 5.275 17.144 1.00 88.44 93 MET A CA 1
ATOM 747 C C . MET A 1 93 ? -21.017 6.350 16.991 1.00 88.44 93 MET A C 1
ATOM 749 O O . MET A 1 93 ? -20.319 6.364 15.977 1.00 88.44 93 MET A O 1
ATOM 753 N N . VAL A 1 94 ? -20.818 7.209 18.000 1.00 87.00 94 VAL A N 1
ATOM 754 C CA . VAL A 1 94 ? -19.841 8.318 17.941 1.00 87.00 94 VAL A CA 1
ATOM 755 C C . VAL A 1 94 ? -18.403 7.834 17.673 1.00 87.00 94 VAL A C 1
ATOM 757 O O . VAL A 1 94 ? -17.790 8.322 16.720 1.00 87.00 94 VAL A O 1
ATOM 760 N N . PRO A 1 95 ? -17.846 6.842 18.402 1.00 86.56 95 PRO A N 1
ATOM 761 C CA . PRO A 1 95 ? -16.514 6.313 18.092 1.00 86.56 95 PRO A CA 1
ATOM 762 C C . PRO A 1 95 ? -16.416 5.682 16.696 1.00 86.56 95 PRO A C 1
ATOM 764 O O . PRO A 1 95 ? -15.370 5.770 16.050 1.00 86.56 95 PRO A O 1
ATOM 767 N N . GLY A 1 96 ? -17.502 5.063 16.218 1.00 89.62 96 GLY A N 1
ATOM 768 C CA . GLY A 1 96 ? -17.578 4.498 14.871 1.00 89.62 96 GLY A CA 1
ATOM 769 C C . GLY A 1 96 ? -17.477 5.576 13.793 1.00 89.62 96 GLY A C 1
ATOM 770 O O . GLY A 1 96 ? -16.694 5.431 12.859 1.00 89.62 96 GLY A O 1
ATOM 771 N N . MET A 1 97 ? -18.186 6.694 13.968 1.00 94.31 97 MET A N 1
ATOM 772 C CA . MET A 1 97 ? -18.120 7.847 13.063 1.00 94.31 97 MET A CA 1
ATOM 773 C C . MET A 1 97 ? -16.740 8.506 13.047 1.00 94.31 97 MET A C 1
ATOM 775 O O . MET A 1 97 ? -16.230 8.813 11.974 1.00 94.31 97 MET A O 1
ATOM 779 N N . ILE A 1 98 ? -16.108 8.681 14.213 1.00 93.25 98 ILE A N 1
ATOM 780 C CA . ILE A 1 98 ? -14.743 9.228 14.299 1.00 93.25 98 ILE A CA 1
ATOM 781 C C . ILE A 1 98 ? -13.764 8.327 13.538 1.00 93.25 98 ILE A C 1
ATOM 783 O O . ILE A 1 98 ? -12.975 8.813 12.729 1.00 93.25 98 ILE A O 1
ATOM 787 N N . THR A 1 99 ? -13.843 7.012 13.765 1.00 93.31 99 THR A N 1
ATOM 788 C CA . THR A 1 99 ? -12.983 6.035 13.082 1.00 93.31 99 THR A CA 1
ATOM 789 C C . THR A 1 99 ? -13.204 6.070 11.571 1.00 93.31 99 THR A C 1
ATOM 791 O O . THR A 1 99 ? -12.239 6.137 10.815 1.00 93.31 99 THR A O 1
ATOM 794 N N . ALA A 1 100 ? -14.465 6.093 11.132 1.00 96.25 100 ALA A N 1
ATOM 795 C CA . ALA A 1 100 ? -14.817 6.187 9.720 1.00 96.25 100 ALA A CA 1
ATOM 796 C C . ALA A 1 100 ? -14.259 7.462 9.076 1.00 96.25 100 ALA A C 1
ATOM 798 O O . ALA A 1 100 ? -13.690 7.388 7.992 1.00 96.25 100 ALA A O 1
ATOM 799 N N . ASN A 1 101 ? -14.352 8.607 9.757 1.00 96.25 101 ASN A N 1
ATOM 800 C CA . ASN A 1 101 ? -13.839 9.876 9.248 1.00 96.25 101 ASN A CA 1
ATOM 801 C C . ASN A 1 101 ? -12.314 9.844 9.047 1.00 96.25 101 ASN A C 1
ATOM 803 O O . ASN A 1 101 ? -11.816 10.231 7.995 1.00 96.25 101 ASN A O 1
ATOM 807 N N . VAL A 1 102 ? -11.564 9.311 10.019 1.00 96.50 102 VAL A N 1
ATOM 808 C CA . VAL A 1 102 ? -10.101 9.170 9.899 1.00 96.50 102 VAL A CA 1
ATOM 809 C C . VAL A 1 102 ? -9.723 8.187 8.787 1.00 96.50 102 VAL A C 1
ATOM 811 O O . VAL A 1 102 ? -8.811 8.460 8.010 1.00 96.50 102 VAL A O 1
ATOM 814 N N . SER A 1 103 ? -10.419 7.051 8.682 1.00 96.81 103 SER A N 1
ATOM 815 C CA . SER A 1 103 ? -10.180 6.068 7.620 1.00 96.81 103 SER A CA 1
ATOM 816 C C . SER A 1 103 ? -10.478 6.629 6.230 1.00 96.81 103 SER A C 1
ATOM 818 O O . SER A 1 103 ? -9.673 6.437 5.323 1.00 96.81 103 SER A O 1
ATOM 820 N N . LEU A 1 104 ? -11.590 7.351 6.068 1.00 96.56 104 LEU A N 1
ATOM 821 C CA . LEU A 1 104 ? -11.928 8.027 4.814 1.00 96.56 104 LEU A CA 1
ATOM 822 C C . LEU A 1 104 ? -10.903 9.103 4.465 1.00 96.56 104 LEU A C 1
ATOM 824 O O . LEU A 1 104 ? -10.519 9.194 3.307 1.00 96.56 104 LEU A O 1
ATOM 828 N N . GLY A 1 105 ? -10.409 9.851 5.456 1.00 95.75 105 GLY A N 1
ATOM 829 C CA . GLY A 1 105 ? -9.329 10.816 5.257 1.00 95.75 105 GLY A CA 1
ATOM 830 C C . GLY A 1 105 ? -8.070 10.170 4.677 1.00 95.75 105 GLY A C 1
ATOM 831 O O . GLY A 1 105 ? -7.529 10.672 3.703 1.00 95.75 105 GLY A O 1
ATOM 832 N N . ARG A 1 106 ? -7.653 9.010 5.200 1.00 94.00 106 ARG A N 1
ATOM 833 C CA . ARG A 1 106 ? -6.492 8.267 4.670 1.00 94.00 106 ARG A CA 1
ATOM 834 C C . ARG A 1 106 ? -6.710 7.751 3.251 1.00 94.00 106 ARG A C 1
ATOM 836 O O . ARG A 1 106 ? -5.788 7.771 2.448 1.00 94.00 106 ARG A O 1
ATOM 843 N N . VAL A 1 107 ? -7.913 7.263 2.948 1.00 95.06 107 VAL A N 1
ATOM 844 C CA . VAL A 1 107 ? -8.249 6.801 1.592 1.00 95.06 107 VAL A CA 1
ATOM 845 C C . VAL A 1 107 ? -8.274 7.976 0.618 1.00 95.06 107 VAL A C 1
ATOM 847 O O . VAL A 1 107 ? -7.756 7.852 -0.485 1.00 95.06 107 VAL A O 1
ATOM 850 N N . ALA A 1 108 ? -8.847 9.112 1.020 1.00 94.00 108 ALA A N 1
ATOM 851 C CA . ALA A 1 108 ? -8.863 10.324 0.211 1.00 94.00 108 ALA A CA 1
ATOM 852 C C . ALA A 1 108 ? -7.442 10.835 -0.054 1.00 94.00 108 ALA A C 1
ATOM 854 O O . ALA A 1 108 ? -7.113 11.106 -1.202 1.00 94.00 108 ALA A O 1
ATOM 855 N N . ASP A 1 109 ? -6.601 10.884 0.980 1.00 91.06 109 ASP A N 1
ATOM 856 C CA . ASP A 1 109 ? -5.193 11.271 0.885 1.00 91.06 109 ASP A CA 1
ATOM 857 C C . ASP A 1 109 ? -4.423 10.363 -0.083 1.00 91.06 109 ASP A C 1
ATOM 859 O O . ASP A 1 109 ? -3.815 10.845 -1.032 1.00 91.06 109 ASP A O 1
ATOM 863 N N . PHE A 1 110 ? -4.561 9.041 0.057 1.00 90.00 110 PHE A N 1
ATOM 864 C CA . PHE A 1 110 ? -3.967 8.087 -0.879 1.00 90.00 110 PHE A CA 1
ATOM 865 C C . PHE A 1 110 ? -4.472 8.283 -2.317 1.00 90.00 110 PHE A C 1
ATOM 867 O O . PHE A 1 110 ? -3.689 8.288 -3.257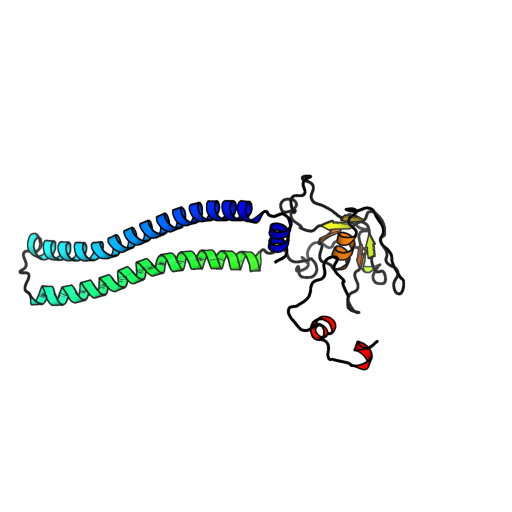 1.00 90.00 110 PHE A O 1
ATOM 874 N N . LEU A 1 111 ? -5.774 8.461 -2.534 1.00 88.75 111 LEU A N 1
ATOM 875 C CA . LEU A 1 111 ? -6.307 8.590 -3.893 1.00 88.75 111 LEU A CA 1
ATOM 876 C C . LEU A 1 111 ? -5.991 9.941 -4.555 1.00 88.75 111 LEU A C 1
ATOM 878 O O . LEU A 1 111 ? -6.001 10.011 -5.781 1.00 88.75 111 LEU A O 1
ATOM 882 N N . GLN A 1 112 ? -5.764 11.004 -3.778 1.00 85.00 112 GLN A N 1
ATOM 883 C CA . GLN A 1 112 ? -5.577 12.366 -4.296 1.00 85.00 112 GLN A CA 1
ATOM 884 C C . GLN A 1 112 ? -4.116 12.817 -4.328 1.00 85.00 112 GLN A C 1
ATOM 886 O O . GLN A 1 112 ? -3.734 13.511 -5.265 1.00 85.00 112 GLN A O 1
ATOM 891 N N . ASN A 1 113 ? -3.323 12.440 -3.324 1.00 82.81 113 ASN A N 1
ATOM 892 C CA . ASN A 1 113 ? -1.968 12.952 -3.116 1.00 82.81 113 ASN A CA 1
ATOM 893 C C . ASN A 1 113 ? -0.875 11.921 -3.434 1.00 82.81 113 ASN A C 1
ATOM 895 O O . ASN A 1 113 ? 0.304 12.240 -3.300 1.00 82.81 113 ASN A O 1
ATOM 899 N N . THR A 1 114 ? -1.228 10.695 -3.847 1.00 81.44 114 THR A N 1
ATOM 900 C CA . THR A 1 114 ? -0.220 9.723 -4.300 1.00 81.44 114 THR A CA 1
ATOM 901 C C . THR A 1 114 ? 0.450 10.227 -5.570 1.00 81.44 114 THR A C 1
ATOM 903 O O . THR A 1 114 ? -0.218 10.557 -6.552 1.00 81.44 114 THR A O 1
ATOM 906 N N . GLU A 1 115 ? 1.778 10.255 -5.535 1.00 77.38 115 GLU A N 1
ATOM 907 C CA . GLU A 1 115 ? 2.619 10.594 -6.673 1.00 77.38 115 GLU A CA 1
ATOM 908 C C . GLU A 1 115 ? 2.332 9.652 -7.849 1.00 77.38 115 GLU A C 1
ATOM 910 O O . GLU A 1 115 ? 2.342 8.426 -7.720 1.00 77.38 115 GLU A O 1
ATOM 915 N N . LEU A 1 116 ? 2.036 10.246 -9.002 1.00 81.00 116 LEU A N 1
ATOM 916 C CA . LEU A 1 116 ? 1.810 9.526 -10.246 1.00 81.00 116 LEU A CA 1
ATOM 917 C C . LEU A 1 116 ? 3.082 9.582 -11.083 1.00 81.00 116 LEU A C 1
ATOM 919 O O . LEU A 1 116 ? 3.738 10.619 -11.132 1.00 81.00 116 LEU A O 1
ATOM 923 N N . LEU A 1 117 ? 3.378 8.500 -11.802 1.00 81.38 117 LEU A N 1
ATOM 924 C CA . LEU A 1 117 ? 4.411 8.522 -12.838 1.00 81.38 117 LEU A CA 1
ATOM 925 C C . LEU A 1 117 ? 4.088 9.602 -13.876 1.00 81.38 117 LEU A C 1
ATOM 927 O O . LEU A 1 117 ? 2.915 9.849 -14.171 1.00 81.38 117 LEU A O 1
ATOM 931 N N . ASP A 1 118 ? 5.119 10.173 -14.496 1.00 80.00 118 ASP A N 1
ATOM 932 C CA . ASP A 1 118 ? 4.994 11.295 -15.441 1.00 80.00 118 ASP A CA 1
ATOM 933 C C . ASP A 1 118 ? 4.017 11.012 -16.593 1.00 80.00 118 ASP A C 1
ATOM 935 O O . ASP A 1 118 ? 3.351 11.914 -17.090 1.00 80.00 118 ASP A O 1
ATOM 939 N N . THR A 1 119 ? 3.880 9.741 -16.992 1.00 74.62 119 THR A N 1
ATOM 940 C CA . THR A 1 119 ? 2.941 9.310 -18.045 1.00 74.62 119 THR A CA 1
ATOM 941 C C . THR A 1 119 ? 1.470 9.455 -17.629 1.00 74.62 119 THR A C 1
ATOM 943 O O . THR A 1 119 ? 0.602 9.665 -18.474 1.00 74.62 119 THR A O 1
ATOM 946 N N . PHE A 1 120 ? 1.177 9.321 -16.334 1.00 74.19 120 PHE A N 1
ATOM 947 C CA . PHE A 1 120 ? -0.174 9.396 -15.768 1.00 74.19 120 PHE A CA 1
ATOM 948 C C . PHE A 1 120 ? -0.455 10.731 -15.076 1.00 74.19 120 PHE A C 1
ATOM 950 O O . PHE A 1 120 ? -1.619 11.062 -14.827 1.00 74.19 120 PHE A O 1
ATOM 957 N N . ALA A 1 121 ? 0.586 11.507 -14.772 1.00 76.88 121 ALA A N 1
ATOM 958 C CA . ALA A 1 121 ? 0.442 12.880 -14.335 1.00 76.88 121 ALA A CA 1
ATOM 959 C C . ALA A 1 121 ? -0.210 13.701 -15.459 1.00 76.88 121 ALA A C 1
ATOM 961 O O . ALA A 1 121 ? 0.173 13.626 -16.627 1.00 76.88 121 ALA A O 1
ATOM 962 N N . LYS A 1 122 ? -1.222 14.508 -15.121 1.00 62.47 122 LYS A N 1
ATOM 963 C CA . LYS A 1 122 ? -1.723 15.507 -16.070 1.00 62.47 122 LYS A CA 1
ATOM 964 C C . LYS A 1 122 ? -0.566 16.457 -16.354 1.00 62.47 122 LYS A C 1
ATOM 966 O O . LYS A 1 122 ? -0.116 17.121 -15.423 1.00 62.47 122 LYS A O 1
ATOM 971 N N . GLN A 1 123 ? -0.105 16.523 -17.605 1.00 56.06 123 GLN A N 1
ATOM 972 C CA . GLN A 1 123 ? 0.823 17.565 -18.041 1.00 56.06 123 GLN A CA 1
ATOM 973 C C . GLN A 1 123 ? 0.239 18.908 -17.603 1.00 56.06 123 GLN A C 1
ATOM 975 O O . GLN A 1 123 ? -0.819 19.315 -18.088 1.00 56.06 123 GLN A O 1
ATOM 980 N N . ALA A 1 124 ? 0.882 19.554 -16.630 1.00 48.41 124 ALA A N 1
ATOM 981 C CA . ALA A 1 124 ? 0.564 20.923 -16.285 1.00 48.41 124 ALA A CA 1
ATOM 982 C C . ALA A 1 124 ? 0.812 21.735 -17.557 1.00 48.41 124 ALA A C 1
ATOM 984 O O . ALA A 1 124 ? 1.942 21.863 -18.018 1.00 48.41 124 ALA A O 1
ATOM 985 N N . THR A 1 125 ? -0.261 22.221 -18.167 1.00 43.88 125 THR A N 1
ATOM 986 C CA . THR A 1 125 ? -0.266 22.964 -19.431 1.00 43.88 125 THR A CA 1
ATOM 987 C C . THR A 1 125 ? 0.411 24.338 -19.340 1.00 43.88 125 THR A C 1
ATOM 989 O O . THR A 1 125 ? 0.106 25.208 -20.148 1.00 43.88 125 THR A O 1
ATOM 992 N N . GLU A 1 126 ? 1.302 24.578 -18.376 1.00 39.38 126 GLU A N 1
ATOM 993 C CA . GLU A 1 126 ? 1.800 25.927 -18.078 1.00 39.38 126 GLU A CA 1
ATOM 994 C C . GLU A 1 126 ? 3.319 26.098 -18.053 1.00 39.38 126 GLU A C 1
ATOM 996 O O . GLU A 1 126 ? 3.761 27.237 -18.150 1.00 39.38 126 GLU A O 1
ATOM 1001 N N . ASP A 1 127 ? 4.118 25.031 -18.108 1.00 39.81 127 ASP A N 1
ATOM 1002 C CA . ASP A 1 127 ? 5.537 25.166 -18.444 1.00 39.81 127 ASP A CA 1
ATOM 1003 C C . ASP A 1 127 ? 5.776 24.543 -19.815 1.00 39.81 12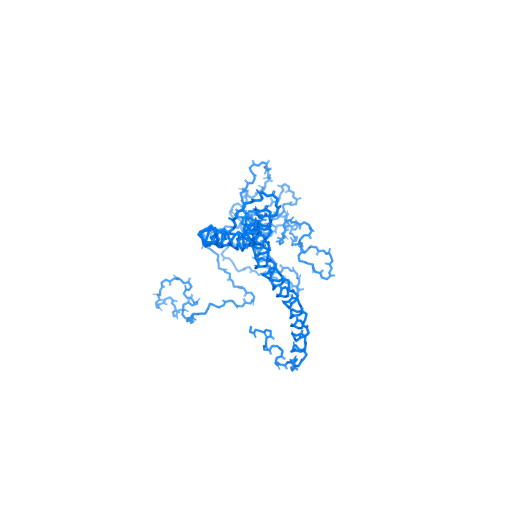7 ASP A C 1
ATOM 1005 O O . ASP A 1 127 ? 5.875 23.326 -19.974 1.00 39.81 127 ASP A O 1
ATOM 1009 N N . VAL A 1 128 ? 5.859 25.398 -20.838 1.00 43.62 128 VAL A N 1
ATOM 1010 C CA . VAL A 1 128 ? 6.458 25.032 -22.124 1.00 43.62 128 VAL A CA 1
ATOM 1011 C C . VAL A 1 128 ? 7.937 24.773 -21.849 1.00 43.62 128 VAL A C 1
ATOM 1013 O O . VAL A 1 128 ? 8.791 25.632 -22.062 1.00 43.62 128 VAL A O 1
ATOM 1016 N N . VAL A 1 129 ? 8.250 23.585 -21.335 1.00 49.41 129 VAL A N 1
ATOM 1017 C CA . VAL A 1 129 ? 9.594 23.040 -21.436 1.00 49.41 129 VAL A CA 1
ATOM 1018 C C . VAL A 1 129 ? 9.812 22.895 -22.934 1.00 49.41 129 VAL A C 1
ATOM 1020 O O . VAL A 1 129 ? 9.172 22.074 -23.594 1.00 49.41 129 VAL A O 1
ATOM 1023 N N . ILE A 1 130 ? 10.642 23.777 -23.493 1.00 49.75 130 ILE A N 1
ATOM 1024 C CA . ILE A 1 130 ? 11.177 23.634 -24.844 1.00 49.75 130 ILE A CA 1
ATOM 1025 C C . ILE A 1 130 ? 12.092 22.415 -24.770 1.00 49.75 130 ILE A C 1
ATOM 1027 O O . ILE A 1 130 ? 13.290 22.532 -24.547 1.00 49.75 130 ILE A O 1
ATOM 1031 N N . ASP A 1 131 ? 11.484 21.242 -24.816 1.00 58.91 131 ASP A N 1
ATOM 1032 C CA . ASP A 1 131 ? 12.175 19.976 -24.844 1.00 58.91 131 ASP A CA 1
ATOM 1033 C C . ASP A 1 131 ? 12.423 19.642 -26.323 1.00 58.91 131 ASP A C 1
ATOM 1035 O O . ASP A 1 131 ? 11.510 19.687 -27.161 1.00 58.91 131 ASP A O 1
ATOM 1039 N N . ALA A 1 132 ? 13.677 19.341 -26.665 1.00 63.69 132 ALA A N 1
ATOM 1040 C CA . ALA A 1 132 ? 14.082 19.004 -28.027 1.00 63.69 132 ALA A CA 1
ATOM 1041 C C . ALA A 1 132 ? 13.503 17.653 -28.505 1.00 63.69 132 ALA A C 1
ATOM 1043 O O . ALA A 1 132 ? 13.697 17.276 -29.661 1.00 63.69 132 ALA A O 1
ATOM 1044 N N . SER A 1 133 ? 12.728 16.947 -27.674 1.00 71.50 133 SER A N 1
ATOM 1045 C CA . SER A 1 133 ? 12.080 15.659 -27.969 1.00 71.50 133 SER A CA 1
ATOM 1046 C C . SER A 1 133 ? 11.281 15.644 -29.272 1.00 71.50 133 SER A C 1
ATOM 1048 O O . SER A 1 133 ? 11.219 14.618 -29.946 1.00 71.50 133 SER A O 1
ATOM 1050 N N . ALA A 1 134 ? 10.702 16.776 -29.690 1.00 67.94 134 ALA A N 1
ATOM 1051 C CA . ALA A 1 134 ? 9.980 16.859 -30.962 1.00 67.94 134 ALA A CA 1
ATOM 1052 C C . ALA A 1 134 ? 10.879 16.654 -32.200 1.00 67.94 134 ALA A C 1
ATOM 1054 O O . ALA A 1 134 ? 10.363 16.286 -33.257 1.00 67.94 134 ALA A O 1
ATOM 1055 N N . VAL A 1 135 ? 12.189 16.889 -32.069 1.00 71.12 135 VAL A N 1
ATOM 1056 C CA . VAL A 1 135 ? 13.208 16.690 -33.112 1.00 71.12 135 VAL A CA 1
ATOM 1057 C C . VAL A 1 135 ? 13.699 15.237 -33.134 1.00 71.12 135 VAL A C 1
ATOM 1059 O O . VAL A 1 135 ? 13.952 14.700 -34.207 1.00 71.12 135 VAL A O 1
ATOM 1062 N N . HIS A 1 136 ? 13.745 14.569 -31.978 1.00 73.62 136 HIS A N 1
ATOM 1063 C CA . HIS A 1 136 ? 14.284 13.211 -31.807 1.00 73.62 136 HIS A CA 1
ATOM 1064 C C . HIS A 1 136 ? 13.218 12.099 -31.877 1.00 73.62 136 HIS A C 1
ATOM 1066 O O . HIS A 1 136 ? 13.385 11.029 -31.294 1.00 73.62 136 HIS A O 1
ATOM 1072 N N . LYS A 1 137 ? 12.113 12.317 -32.605 1.00 73.06 137 LYS A N 1
ATOM 1073 C CA . LYS A 1 137 ? 10.963 11.384 -32.655 1.00 73.06 137 LYS A CA 1
ATOM 1074 C C . LYS A 1 137 ? 11.296 9.978 -33.160 1.00 73.06 137 LYS A C 1
ATOM 1076 O O . LYS A 1 137 ? 10.632 9.026 -32.754 1.00 73.06 137 LYS A O 1
ATOM 1081 N N . ASP A 1 138 ? 12.315 9.849 -34.003 1.00 78.19 138 ASP A N 1
ATOM 1082 C CA . ASP A 1 138 ? 12.731 8.567 -34.579 1.00 78.19 138 ASP A CA 1
ATOM 1083 C C . ASP A 1 138 ? 13.831 7.865 -33.754 1.00 78.19 138 ASP A C 1
ATOM 1085 O O . ASP A 1 138 ? 14.195 6.722 -34.036 1.00 78.19 138 ASP A O 1
ATOM 1089 N N . GLU A 1 139 ? 14.356 8.514 -32.711 1.00 83.06 139 GLU A N 1
ATOM 1090 C CA . GLU A 1 139 ? 15.459 8.004 -31.892 1.00 83.06 139 GLU A CA 1
ATOM 1091 C C . GLU A 1 139 ? 14.951 7.459 -30.555 1.00 83.06 139 GLU A C 1
ATOM 1093 O O . GLU A 1 139 ? 14.187 8.118 -29.864 1.00 83.06 139 GLU A O 1
ATOM 1098 N N . LEU A 1 140 ? 15.382 6.260 -30.156 1.00 87.12 140 LEU A N 1
ATOM 1099 C CA . LEU A 1 140 ? 15.109 5.733 -28.815 1.00 87.12 140 LEU A CA 1
ATOM 1100 C C . LEU A 1 140 ? 16.236 6.184 -27.886 1.00 87.12 140 LEU A C 1
ATOM 1102 O O . LEU A 1 140 ? 17.371 5.736 -28.056 1.00 87.12 140 LEU A O 1
ATOM 1106 N N . GLY A 1 141 ? 15.951 7.031 -26.902 1.00 89.50 141 GLY A N 1
ATOM 1107 C CA . GLY A 1 141 ? 17.009 7.558 -26.047 1.00 89.50 141 GLY A CA 1
ATOM 1108 C C . GLY A 1 141 ? 16.628 8.775 -25.222 1.00 89.50 141 GLY A C 1
ATOM 1109 O O . GLY A 1 141 ? 15.456 9.133 -25.098 1.00 89.50 141 GLY A O 1
ATOM 1110 N N . CYS A 1 142 ? 17.650 9.391 -24.643 1.00 90.62 142 CYS A N 1
ATOM 1111 C CA . CYS A 1 142 ? 17.544 10.652 -23.926 1.00 90.62 142 CYS A CA 1
ATOM 1112 C C . CYS A 1 142 ? 18.902 11.356 -23.857 1.00 90.62 142 CYS A C 1
ATOM 1114 O O . CYS A 1 142 ? 19.941 10.695 -23.903 1.00 90.62 142 CYS A O 1
ATOM 1116 N N . ALA A 1 143 ? 18.898 12.669 -23.649 1.00 90.19 143 ALA A N 1
ATOM 1117 C CA . ALA A 1 143 ? 20.113 13.446 -23.412 1.00 90.19 143 ALA A CA 1
ATOM 1118 C C . ALA A 1 143 ? 19.885 14.570 -22.407 1.00 90.19 143 ALA A C 1
ATOM 1120 O O . ALA A 1 143 ? 18.761 15.052 -22.256 1.00 90.19 143 ALA A O 1
ATOM 1121 N N . ASN A 1 144 ? 20.970 15.007 -21.758 1.00 88.94 144 ASN A N 1
ATOM 1122 C CA . ASN A 1 144 ? 20.977 16.105 -20.786 1.00 88.94 144 ASN A CA 1
ATOM 1123 C C . ASN A 1 144 ? 19.856 15.965 -19.737 1.00 88.94 144 ASN A C 1
ATOM 1125 O O . ASN A 1 144 ? 19.080 16.888 -19.501 1.00 88.94 144 ASN A O 1
ATOM 1129 N N . ALA A 1 145 ? 19.746 14.794 -19.112 1.00 89.50 145 ALA A N 1
ATOM 1130 C CA . ALA A 1 145 ? 18.611 14.436 -18.270 1.00 89.50 145 ALA A CA 1
ATOM 1131 C C . ALA A 1 145 ? 19.031 13.909 -16.895 1.00 89.50 145 ALA A C 1
ATOM 1133 O O . ALA A 1 145 ? 20.100 13.318 -16.695 1.00 89.50 145 ALA A O 1
ATOM 1134 N N . HIS A 1 146 ? 18.150 14.094 -15.920 1.00 90.44 146 HIS A N 1
ATOM 1135 C CA . HIS A 1 146 ? 18.213 13.437 -14.626 1.00 90.44 146 HIS A CA 1
ATOM 1136 C C . HIS A 1 146 ? 16.975 12.576 -14.415 1.00 90.44 146 HIS A C 1
ATOM 1138 O O . HIS A 1 146 ? 15.865 13.028 -14.665 1.00 90.44 146 HIS A O 1
ATOM 1144 N N . PHE A 1 147 ? 17.174 11.364 -13.898 1.00 89.75 147 PHE A N 1
ATOM 1145 C CA . PHE A 1 147 ? 16.079 10.495 -13.481 1.00 89.75 147 PHE A CA 1
ATOM 1146 C C . PHE A 1 147 ? 16.090 10.275 -11.973 1.00 89.75 147 PHE A C 1
ATOM 1148 O O . PHE A 1 147 ? 17.144 9.991 -11.384 1.00 89.75 147 PHE A O 1
ATOM 1155 N N . THR A 1 148 ? 14.917 10.385 -11.350 1.00 89.38 148 THR A N 1
ATOM 1156 C CA . THR A 1 148 ? 14.730 10.221 -9.901 1.00 89.38 148 THR A CA 1
ATOM 1157 C C . THR A 1 148 ? 13.577 9.265 -9.595 1.00 89.38 148 THR A C 1
ATOM 1159 O O . THR A 1 148 ? 12.697 9.048 -10.420 1.00 89.38 148 THR A O 1
ATOM 1162 N N . TRP A 1 149 ? 13.602 8.654 -8.409 1.00 84.81 149 TRP A N 1
ATOM 1163 C CA . TRP A 1 149 ? 12.514 7.783 -7.939 1.00 84.81 149 TRP A CA 1
ATOM 1164 C C . TRP A 1 149 ? 11.344 8.553 -7.326 1.00 84.81 149 TRP A C 1
ATOM 1166 O O . TRP A 1 149 ? 10.254 8.010 -7.235 1.00 84.81 149 TRP A O 1
ATOM 1176 N N . THR A 1 150 ? 11.598 9.782 -6.880 1.00 80.31 150 THR A N 1
ATOM 1177 C CA . THR A 1 150 ? 10.632 10.668 -6.226 1.00 80.31 150 THR A CA 1
ATOM 1178 C C . THR A 1 150 ? 10.870 12.094 -6.711 1.00 80.31 150 THR A C 1
ATOM 1180 O O . THR A 1 150 ? 12.027 12.489 -6.933 1.00 80.31 150 THR A O 1
ATOM 1183 N N . ASN A 1 151 ? 9.807 12.881 -6.865 1.00 70.19 151 ASN A N 1
ATOM 1184 C CA . ASN A 1 151 ? 9.908 14.310 -7.175 1.00 70.19 151 ASN A CA 1
ATOM 1185 C C . ASN A 1 151 ? 10.243 15.155 -5.940 1.00 70.19 151 ASN A C 1
ATOM 1187 O O . ASN A 1 151 ? 10.822 16.235 -6.071 1.00 70.19 151 ASN A O 1
ATOM 1191 N N . ASP A 1 152 ? 9.935 14.664 -4.735 1.00 63.81 152 ASP A N 1
ATOM 1192 C CA . ASP A 1 152 ? 10.238 15.372 -3.493 1.00 63.81 152 ASP A CA 1
ATOM 1193 C C . ASP A 1 152 ? 11.729 15.214 -3.107 1.00 63.81 152 ASP A C 1
ATOM 1195 O O . ASP A 1 152 ? 12.217 14.087 -2.937 1.00 63.81 152 ASP A O 1
ATOM 1199 N N . PRO A 1 153 ? 12.482 16.319 -2.922 1.00 54.94 153 PRO A N 1
ATOM 1200 C CA . PRO A 1 153 ? 13.845 16.285 -2.391 1.00 54.94 153 PRO A CA 1
ATOM 1201 C C . PRO A 1 153 ? 13.956 15.676 -0.985 1.00 54.94 153 PRO A C 1
ATOM 1203 O O . PRO A 1 153 ? 15.063 15.318 -0.576 1.00 54.94 153 PRO A O 1
ATOM 1206 N N . THR A 1 154 ? 12.852 15.605 -0.235 1.00 52.19 154 THR A N 1
ATOM 1207 C CA . THR A 1 154 ? 12.808 15.190 1.173 1.00 52.19 154 THR A CA 1
ATOM 1208 C C . THR A 1 154 ? 12.336 13.752 1.397 1.00 52.19 154 THR A C 1
ATOM 1210 O O . THR A 1 154 ? 12.668 13.190 2.441 1.00 52.19 154 THR A O 1
ATOM 1213 N N . ASP A 1 155 ? 11.670 13.130 0.416 1.00 48.28 155 ASP A N 1
ATOM 1214 C CA . ASP A 1 155 ? 11.021 11.809 0.551 1.00 48.28 155 ASP A CA 1
ATOM 1215 C C . ASP A 1 155 ? 11.764 10.669 -0.177 1.00 48.28 155 ASP A C 1
ATOM 1217 O O . ASP A 1 155 ? 11.237 9.592 -0.450 1.00 48.28 155 ASP A O 1
ATOM 1221 N N . GLY A 1 156 ? 13.039 10.892 -0.506 1.00 48.25 156 GLY A N 1
ATOM 1222 C CA . GLY A 1 156 ? 13.881 9.853 -1.088 1.00 48.25 156 GLY A CA 1
ATOM 1223 C C . GLY A 1 156 ? 14.125 8.712 -0.097 1.00 48.25 156 GLY A C 1
ATOM 1224 O O . GLY A 1 156 ? 14.446 8.946 1.070 1.00 48.25 156 GLY A O 1
ATOM 1225 N N . THR A 1 157 ? 14.063 7.463 -0.570 1.00 44.19 157 THR A N 1
ATOM 1226 C CA . THR A 1 157 ? 14.537 6.293 0.185 1.00 44.19 157 THR A CA 1
ATOM 1227 C C . THR A 1 157 ? 15.927 6.583 0.748 1.00 44.19 157 THR A C 1
ATOM 1229 O O . THR A 1 157 ? 16.882 6.757 -0.013 1.00 44.19 157 THR A O 1
ATOM 1232 N N . VAL A 1 158 ? 16.034 6.670 2.076 1.00 42.94 158 VAL A N 1
ATOM 1233 C CA . VAL A 1 158 ? 17.268 7.050 2.767 1.00 42.94 158 VAL A CA 1
ATOM 1234 C C . VAL A 1 158 ? 18.326 5.976 2.519 1.00 42.94 158 VAL A C 1
ATOM 1236 O O . VAL A 1 158 ? 18.367 4.946 3.189 1.00 42.94 158 VAL A O 1
ATOM 1239 N N . THR A 1 159 ? 19.198 6.201 1.539 1.00 48.06 159 THR A N 1
ATOM 1240 C CA . THR A 1 159 ? 20.432 5.430 1.405 1.00 48.06 159 THR A CA 1
ATOM 1241 C C . THR A 1 159 ? 21.372 5.754 2.577 1.00 48.06 159 THR A C 1
ATOM 1243 O O . THR A 1 159 ? 21.272 6.832 3.168 1.00 48.06 159 THR A O 1
ATOM 1246 N N . PRO A 1 160 ? 22.322 4.866 2.932 1.00 46.09 160 PRO A N 1
ATOM 1247 C CA . PRO A 1 160 ? 23.264 5.103 4.034 1.00 46.09 160 PRO A CA 1
ATOM 1248 C C . PRO A 1 160 ? 24.073 6.407 3.893 1.00 46.09 160 PRO A C 1
ATOM 1250 O O . PRO A 1 160 ? 24.496 6.994 4.886 1.00 46.09 160 PRO A O 1
ATOM 1253 N N . SER A 1 161 ? 24.247 6.899 2.664 1.00 42.66 161 SER A N 1
ATOM 1254 C CA . SER A 1 161 ? 24.595 8.287 2.365 1.00 42.66 161 SER A CA 1
ATOM 1255 C C . SER A 1 161 ? 23.308 9.092 2.182 1.00 42.66 161 SER A C 1
ATOM 1257 O O . SER A 1 161 ? 22.507 8.732 1.327 1.00 42.66 161 SER A O 1
ATOM 1259 N N . ARG A 1 162 ? 23.117 10.190 2.920 1.00 50.94 162 ARG A N 1
ATOM 1260 C CA . ARG A 1 162 ? 21.979 11.142 2.842 1.00 50.94 162 ARG A CA 1
ATOM 1261 C C . ARG A 1 162 ? 21.805 11.859 1.477 1.00 50.94 162 ARG A C 1
ATOM 1263 O O . ARG A 1 162 ? 21.454 13.032 1.435 1.00 50.94 162 ARG A O 1
ATOM 1270 N N . GLN A 1 163 ? 22.124 11.210 0.365 1.00 54.66 163 GLN A N 1
ATOM 1271 C CA . GLN A 1 163 ? 22.021 11.734 -0.988 1.00 54.66 163 GLN A CA 1
ATOM 1272 C C . GLN A 1 163 ? 20.971 10.926 -1.739 1.00 54.66 163 GLN A C 1
ATOM 1274 O O . GLN A 1 163 ? 21.118 9.719 -1.907 1.00 54.66 163 GLN A O 1
ATOM 1279 N N . THR A 1 164 ? 19.924 11.602 -2.201 1.00 67.12 164 THR A N 1
ATOM 1280 C CA . THR A 1 164 ? 18.931 11.034 -3.111 1.00 67.12 164 THR A CA 1
ATOM 1281 C C . THR A 1 164 ? 19.640 10.561 -4.377 1.00 67.12 164 THR A C 1
ATOM 1283 O O . THR A 1 164 ? 20.315 11.352 -5.041 1.00 67.12 164 THR A O 1
ATOM 1286 N N . PHE A 1 165 ? 19.517 9.273 -4.708 1.00 81.38 165 PHE A N 1
ATOM 1287 C CA . PHE A 1 165 ? 20.058 8.737 -5.955 1.00 81.38 165 PHE A CA 1
ATOM 1288 C C . PHE A 1 165 ? 19.438 9.483 -7.143 1.00 81.38 165 PHE A C 1
ATOM 1290 O O . PHE A 1 165 ? 18.216 9.568 -7.258 1.00 81.38 165 PHE A O 1
ATOM 1297 N N . ARG A 1 166 ? 20.290 10.010 -8.027 1.00 86.75 166 ARG A N 1
ATOM 1298 C CA . ARG A 1 166 ? 19.889 10.604 -9.305 1.00 86.75 166 ARG A CA 1
ATOM 1299 C C . ARG A 1 166 ? 20.708 9.959 -10.407 1.00 86.75 166 ARG A C 1
ATOM 1301 O O . ARG A 1 166 ? 21.937 10.023 -10.375 1.00 86.75 166 ARG A O 1
ATOM 1308 N N . LEU A 1 167 ? 20.034 9.342 -11.367 1.00 88.88 167 LEU A N 1
ATOM 1309 C CA . LEU A 1 167 ? 20.683 8.836 -12.567 1.00 88.88 167 LEU A CA 1
ATOM 1310 C C . LEU A 1 167 ? 20.924 10.027 -13.497 1.00 88.88 167 LEU A C 1
ATOM 1312 O O . LEU A 1 167 ? 19.969 10.646 -13.957 1.00 88.88 167 LEU A O 1
ATOM 1316 N N . ARG A 1 168 ? 22.194 10.368 -13.722 1.00 90.12 168 ARG A N 1
ATOM 1317 C CA . ARG A 1 168 ? 22.597 11.507 -14.552 1.00 90.12 168 ARG A CA 1
ATOM 1318 C C . ARG A 1 168 ? 23.016 11.038 -15.934 1.00 90.12 168 ARG A C 1
ATOM 1320 O O . ARG A 1 168 ? 23.815 10.109 -16.040 1.00 90.12 168 ARG A O 1
ATOM 1327 N N . ILE A 1 169 ? 22.477 11.685 -16.957 1.00 89.62 169 ILE A N 1
ATOM 1328 C CA . ILE A 1 169 ? 22.816 11.466 -18.357 1.00 89.62 169 ILE A CA 1
ATOM 1329 C C . ILE A 1 169 ? 23.214 12.828 -18.911 1.00 89.62 169 ILE A C 1
ATOM 1331 O O . ILE A 1 169 ? 22.357 13.648 -19.228 1.00 89.62 169 ILE A O 1
ATOM 1335 N N . ASP A 1 170 ? 24.520 13.083 -18.921 1.00 85.94 170 ASP A N 1
ATOM 1336 C CA . ASP A 1 170 ? 25.078 14.388 -19.287 1.00 85.94 170 ASP A CA 1
ATOM 1337 C C . ASP A 1 170 ? 25.221 14.549 -20.815 1.00 85.94 170 ASP A C 1
ATOM 1339 O O . ASP A 1 170 ? 25.177 15.666 -21.309 1.00 85.94 170 ASP A O 1
ATOM 1343 N N . ASP A 1 171 ? 25.324 13.442 -21.558 1.00 87.06 171 ASP A N 1
ATOM 1344 C CA . ASP A 1 171 ? 25.481 13.401 -23.021 1.00 87.06 171 ASP A CA 1
ATOM 1345 C C . ASP A 1 171 ? 24.321 12.637 -23.694 1.00 87.06 171 ASP A C 1
ATOM 1347 O O . ASP A 1 171 ? 23.400 12.162 -23.026 1.00 87.06 171 ASP A O 1
ATOM 1351 N N . ASP A 1 172 ? 24.370 12.479 -25.021 1.00 88.12 172 ASP A N 1
ATOM 1352 C CA . ASP A 1 172 ? 23.387 11.702 -25.783 1.00 88.12 172 ASP A CA 1
ATOM 1353 C C . ASP A 1 172 ? 23.474 10.193 -25.481 1.00 88.12 172 ASP A C 1
ATOM 1355 O O . ASP A 1 172 ? 24.447 9.513 -25.828 1.00 88.12 172 ASP A O 1
ATOM 1359 N N . LEU A 1 173 ? 22.414 9.636 -24.887 1.00 91.19 173 LEU A N 1
ATOM 1360 C CA . LEU A 1 173 ? 22.213 8.195 -24.741 1.00 91.19 173 LEU A CA 1
ATOM 1361 C C . LEU A 1 173 ? 21.198 7.709 -25.780 1.00 91.19 173 LEU A C 1
ATOM 1363 O O . LEU A 1 173 ? 19.990 7.782 -25.559 1.00 91.19 173 LEU A O 1
ATOM 1367 N N . ILE A 1 174 ? 21.696 7.163 -26.892 1.00 91.50 174 ILE A N 1
ATOM 1368 C CA . ILE A 1 174 ? 20.872 6.685 -28.012 1.00 91.50 174 ILE A CA 1
ATOM 1369 C C . ILE A 1 174 ? 20.999 5.166 -28.161 1.00 91.50 174 ILE A C 1
ATOM 1371 O O . ILE A 1 174 ? 22.094 4.619 -28.322 1.00 91.50 174 ILE A O 1
ATOM 1375 N N . PHE A 1 175 ? 19.860 4.480 -28.167 1.00 91.44 175 PHE A N 1
ATOM 1376 C CA . PHE A 1 175 ? 19.743 3.051 -28.429 1.00 91.44 175 PHE A CA 1
ATOM 1377 C C . PHE A 1 175 ? 19.400 2.808 -29.898 1.00 91.44 175 PHE A C 1
ATOM 1379 O O . PHE A 1 175 ? 18.406 3.308 -30.427 1.00 91.44 175 PHE A O 1
ATOM 1386 N N . LYS A 1 176 ? 20.209 1.987 -30.574 1.00 91.06 176 LYS A N 1
ATOM 1387 C CA . LYS A 1 176 ? 19.990 1.671 -31.989 1.00 91.06 176 LYS A CA 1
ATOM 1388 C C . LYS A 1 176 ? 18.822 0.703 -32.145 1.00 91.06 176 LYS A C 1
ATOM 1390 O O . LYS A 1 176 ? 18.869 -0.412 -31.621 1.00 91.06 176 LYS A O 1
ATOM 1395 N N . GLN A 1 177 ? 17.808 1.104 -32.906 1.00 87.75 177 GLN A N 1
ATOM 1396 C CA . GLN A 1 177 ? 16.677 0.239 -33.238 1.00 87.75 177 GLN A CA 1
ATOM 1397 C C . GLN A 1 177 ? 17.117 -0.941 -34.122 1.00 87.75 177 GLN A C 1
ATOM 1399 O O . GLN A 1 177 ? 18.083 -0.848 -34.883 1.00 87.75 177 GLN A O 1
ATOM 1404 N N . GLY A 1 178 ? 16.442 -2.085 -33.979 1.00 87.88 178 GLY A N 1
ATOM 1405 C CA . GLY A 1 178 ? 16.762 -3.316 -34.718 1.00 87.88 178 GLY A CA 1
ATOM 1406 C C . GLY A 1 178 ? 18.132 -3.930 -34.394 1.00 87.88 178 GLY A C 1
ATOM 1407 O O . GLY A 1 178 ? 18.553 -4.871 -35.061 1.00 87.88 178 GLY A O 1
ATOM 1408 N N . SER A 1 179 ? 18.834 -3.405 -33.387 1.00 92.19 179 SER A N 1
ATOM 1409 C CA . SER A 1 179 ? 20.180 -3.827 -33.001 1.00 92.19 179 SER A CA 1
ATOM 1410 C C . SER A 1 179 ? 20.212 -4.346 -31.566 1.00 92.19 179 SER A C 1
ATOM 1412 O O . SER A 1 179 ? 19.368 -4.007 -30.735 1.00 92.19 179 SER A O 1
ATOM 1414 N N . PHE A 1 180 ? 21.230 -5.147 -31.257 1.00 93.94 180 PHE A N 1
ATOM 1415 C CA . PHE A 1 180 ? 21.518 -5.550 -29.886 1.00 93.94 180 PHE A CA 1
ATOM 1416 C C . PHE A 1 180 ? 22.285 -4.432 -29.170 1.00 93.94 180 PHE A C 1
ATOM 1418 O O . PHE A 1 180 ? 23.413 -4.113 -29.544 1.00 93.94 180 PHE A O 1
ATOM 1425 N N . ASN A 1 181 ? 21.672 -3.835 -28.148 1.00 93.31 181 ASN A N 1
ATOM 1426 C CA . ASN A 1 181 ? 22.293 -2.808 -27.313 1.00 93.31 181 ASN A CA 1
ATOM 1427 C C . ASN A 1 181 ? 22.724 -3.434 -25.979 1.00 93.31 181 ASN A C 1
ATOM 1429 O O . ASN A 1 181 ? 21.959 -4.185 -25.374 1.00 93.31 181 ASN A O 1
ATOM 1433 N N . LEU A 1 182 ? 23.934 -3.123 -25.509 1.00 95.00 182 LEU A N 1
ATOM 1434 C CA . LEU A 1 182 ? 24.497 -3.685 -24.280 1.00 95.00 182 LEU A CA 1
ATOM 1435 C C . LEU A 1 182 ? 24.900 -2.568 -23.311 1.00 95.00 182 LEU A C 1
ATOM 1437 O O . LEU A 1 182 ? 25.683 -1.693 -23.669 1.00 95.00 182 LEU A O 1
ATOM 1441 N N . ILE A 1 183 ? 24.411 -2.639 -22.071 1.00 93.00 183 ILE A N 1
ATOM 1442 C CA . ILE A 1 183 ? 24.768 -1.713 -20.987 1.00 93.00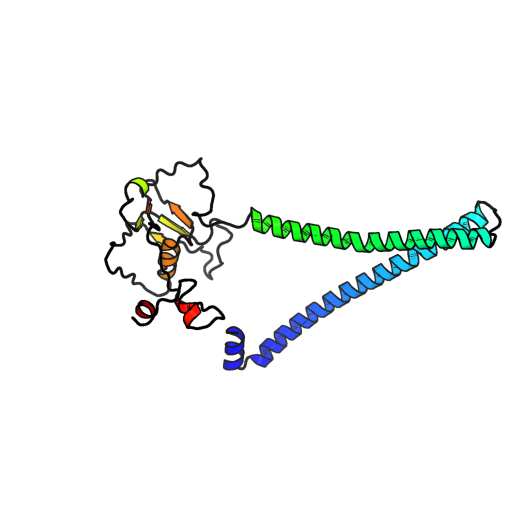 183 ILE A CA 1
ATOM 1443 C C . ILE A 1 183 ? 25.701 -2.438 -20.011 1.00 93.00 183 ILE A C 1
ATOM 1445 O O . ILE A 1 183 ? 25.315 -3.436 -19.400 1.00 93.00 183 ILE A O 1
ATOM 1449 N N . VAL A 1 184 ? 26.922 -1.929 -19.831 1.00 94.50 184 VAL A N 1
ATOM 1450 C CA . VAL A 1 184 ? 27.946 -2.530 -18.959 1.00 94.50 184 VAL A CA 1
ATOM 1451 C C . VAL A 1 184 ? 28.443 -1.503 -17.946 1.00 94.50 184 VAL A C 1
ATOM 1453 O O . VAL A 1 184 ? 28.553 -0.321 -18.243 1.00 94.50 184 VAL A O 1
ATOM 1456 N N . GLY A 1 185 ? 28.744 -1.953 -16.728 1.00 93.88 185 GLY A N 1
ATOM 1457 C CA . GLY A 1 185 ? 29.288 -1.102 -15.672 1.00 93.88 185 GLY A CA 1
ATOM 1458 C C . GLY A 1 185 ? 29.368 -1.822 -14.324 1.00 93.88 185 GLY A C 1
ATOM 1459 O O . GLY A 1 185 ? 28.778 -2.899 -14.170 1.00 93.88 185 GLY A O 1
ATOM 1460 N N . PRO A 1 186 ? 30.053 -1.244 -13.324 1.00 93.88 186 PRO A N 1
ATOM 1461 C CA . PRO A 1 186 ? 30.234 -1.852 -12.005 1.00 93.88 186 PRO A CA 1
ATOM 1462 C C . PRO A 1 186 ? 28.917 -1.981 -11.220 1.00 93.88 186 PRO A C 1
ATOM 1464 O O . PRO A 1 186 ? 27.915 -1.333 -11.528 1.00 93.88 186 PRO A O 1
ATOM 1467 N N . THR A 1 187 ? 28.874 -2.837 -10.198 1.00 89.50 187 THR A N 1
ATOM 1468 C CA . THR A 1 187 ? 27.701 -2.958 -9.311 1.00 89.50 187 THR A CA 1
ATOM 1469 C C . THR A 1 187 ? 27.363 -1.604 -8.680 1.00 89.50 187 THR A C 1
ATOM 1471 O O . THR A 1 187 ? 28.255 -0.892 -8.235 1.00 89.50 187 THR A O 1
ATOM 1474 N N . GLY A 1 188 ? 26.079 -1.230 -8.674 1.00 85.00 188 GLY A N 1
ATOM 1475 C CA . GLY A 1 188 ? 25.628 0.073 -8.169 1.00 85.00 188 GLY A CA 1
ATOM 1476 C C . GLY A 1 188 ? 25.734 1.238 -9.163 1.00 85.00 188 GLY A C 1
ATOM 1477 O O . GLY A 1 188 ? 25.312 2.338 -8.835 1.00 85.00 188 GLY A O 1
ATOM 1478 N N . SER A 1 189 ? 26.206 1.017 -10.395 1.00 87.75 189 SER A N 1
ATOM 1479 C CA . SER A 1 189 ? 26.330 2.075 -11.415 1.00 87.75 189 SER A CA 1
ATOM 1480 C C . SER A 1 189 ? 25.007 2.560 -12.034 1.00 87.75 189 SER A C 1
ATOM 1482 O O . SER A 1 189 ? 25.037 3.262 -13.036 1.00 87.75 189 SER A O 1
ATOM 1484 N N . GLY A 1 190 ? 23.846 2.130 -11.525 1.00 89.00 190 GLY A N 1
ATOM 1485 C CA . GLY A 1 190 ? 22.539 2.549 -12.051 1.00 89.00 190 GLY A CA 1
ATOM 1486 C C . GLY A 1 190 ? 22.036 1.810 -13.299 1.00 89.00 190 GLY A C 1
ATOM 1487 O O . GLY A 1 190 ? 21.079 2.265 -13.904 1.00 89.00 190 GLY A O 1
ATOM 1488 N N . LYS A 1 191 ? 22.613 0.659 -13.684 1.00 92.62 191 LYS A N 1
ATOM 1489 C CA . LYS A 1 191 ? 22.147 -0.132 -14.853 1.00 92.62 191 LYS A CA 1
ATOM 1490 C C . LYS A 1 191 ? 20.658 -0.482 -14.784 1.00 92.62 191 LYS A C 1
ATOM 1492 O O . LYS A 1 191 ? 19.925 -0.251 -15.736 1.00 92.62 191 LYS A O 1
ATOM 1497 N N . THR A 1 192 ? 20.218 -1.017 -13.645 1.00 91.88 192 THR A N 1
ATOM 1498 C CA . THR A 1 192 ? 18.803 -1.327 -13.405 1.00 91.88 192 THR A CA 1
ATOM 1499 C C . THR A 1 192 ? 17.962 -0.052 -13.429 1.00 91.88 192 THR A C 1
ATOM 1501 O O . THR A 1 192 ? 16.891 -0.050 -14.018 1.00 91.88 192 THR A O 1
ATOM 1504 N N . SER A 1 193 ? 18.476 1.052 -12.878 1.00 92.19 193 SER A N 1
ATOM 1505 C CA . SER A 1 193 ? 17.807 2.356 -12.922 1.00 92.19 193 SER A CA 1
ATOM 1506 C C . SER A 1 193 ? 17.626 2.870 -14.353 1.00 92.19 193 SER A C 1
ATOM 1508 O O . SER A 1 193 ? 16.565 3.388 -14.660 1.00 92.19 193 SER A O 1
ATOM 1510 N N . ILE A 1 194 ? 18.597 2.671 -15.255 1.00 91.69 194 ILE A N 1
ATOM 1511 C CA . ILE A 1 194 ? 18.442 3.021 -16.680 1.00 91.69 194 ILE A CA 1
ATOM 1512 C C . ILE A 1 194 ? 17.282 2.235 -17.298 1.00 91.69 194 ILE A C 1
ATOM 1514 O O . ILE A 1 194 ? 16.459 2.819 -17.991 1.00 91.69 194 ILE A O 1
ATOM 1518 N N . LEU A 1 195 ? 17.169 0.930 -17.026 1.00 92.56 195 LEU A N 1
ATOM 1519 C CA . LEU A 1 195 ? 16.044 0.134 -17.533 1.00 92.56 195 LEU A CA 1
ATOM 1520 C C . LEU A 1 195 ? 14.698 0.630 -16.988 1.00 92.56 195 LEU A C 1
ATOM 1522 O O . LEU A 1 195 ? 13.724 0.671 -17.727 1.00 92.56 195 LEU A O 1
ATOM 1526 N N . MET A 1 196 ? 14.653 1.047 -15.723 1.00 91.69 196 MET A N 1
ATOM 1527 C CA . MET A 1 196 ? 13.441 1.577 -15.089 1.00 91.69 196 MET A CA 1
ATOM 1528 C C . MET A 1 196 ? 13.070 2.963 -15.637 1.00 91.69 196 MET A C 1
ATOM 1530 O O . MET A 1 196 ? 11.904 3.213 -15.927 1.00 91.69 196 MET A O 1
ATOM 1534 N N . ALA A 1 197 ? 14.057 3.820 -15.907 1.00 89.81 197 ALA A N 1
ATOM 1535 C CA . ALA A 1 197 ? 13.865 5.071 -16.639 1.00 89.81 197 ALA A CA 1
ATOM 1536 C C . ALA A 1 197 ? 13.320 4.820 -18.057 1.00 89.81 197 ALA A C 1
ATOM 1538 O O . ALA A 1 197 ? 12.333 5.432 -18.457 1.00 89.81 197 ALA A O 1
ATOM 1539 N N . LEU A 1 198 ? 13.877 3.842 -18.783 1.00 89.19 198 LEU A N 1
ATOM 1540 C CA . LEU A 1 198 ? 13.365 3.417 -20.092 1.00 89.19 198 LEU A CA 1
ATOM 1541 C C . LEU A 1 198 ? 11.955 2.816 -20.022 1.00 89.19 198 LEU A C 1
ATOM 1543 O O . LEU A 1 198 ? 11.268 2.780 -21.040 1.00 89.19 198 LEU A O 1
ATOM 1547 N N . LEU A 1 199 ? 11.490 2.340 -18.864 1.00 89.75 199 LEU A N 1
ATOM 1548 C CA . LEU A 1 199 ? 10.108 1.894 -18.637 1.00 89.75 199 LEU A CA 1
ATOM 1549 C C . LEU A 1 199 ? 9.151 3.020 -18.227 1.00 89.75 199 LEU A C 1
ATOM 1551 O O . LEU A 1 199 ? 7.945 2.808 -18.272 1.00 89.75 199 LEU A O 1
ATOM 1555 N N . GLY A 1 200 ? 9.659 4.221 -17.940 1.00 87.81 200 GLY A N 1
ATOM 1556 C CA . GLY A 1 200 ? 8.849 5.325 -17.415 1.00 87.81 200 GLY A CA 1
ATOM 1557 C C . GLY A 1 200 ? 8.517 5.181 -15.927 1.00 87.81 200 GLY A C 1
ATOM 1558 O O . GLY A 1 200 ? 7.607 5.843 -15.445 1.00 87.81 200 GLY A O 1
ATOM 1559 N N . GLU A 1 201 ? 9.252 4.331 -15.205 1.00 88.88 201 GLU A N 1
ATOM 1560 C CA . GLU A 1 201 ? 9.103 4.095 -13.759 1.00 88.88 201 GLU A CA 1
ATOM 1561 C C . GLU A 1 201 ? 9.937 5.080 -12.912 1.00 88.88 201 GLU A C 1
ATOM 1563 O O . GLU A 1 201 ? 10.038 4.940 -11.695 1.00 88.88 201 GLU A O 1
ATOM 1568 N N . MET A 1 202 ? 10.597 6.050 -13.553 1.00 90.06 202 MET A N 1
ATOM 1569 C CA . MET A 1 202 ? 11.369 7.116 -12.911 1.00 90.06 202 MET A CA 1
ATOM 1570 C C . MET A 1 202 ? 10.960 8.469 -13.489 1.00 90.06 202 MET A C 1
ATOM 1572 O O . MET A 1 202 ? 10.681 8.560 -14.685 1.00 90.06 202 MET A O 1
ATOM 1576 N N . HIS A 1 203 ? 11.002 9.510 -12.661 1.00 88.38 203 HIS A N 1
ATOM 1577 C CA . HIS A 1 203 ? 10.676 10.876 -13.059 1.00 88.38 203 HIS A CA 1
ATOM 1578 C C . HIS A 1 203 ? 11.790 11.494 -13.894 1.00 88.38 203 HIS A C 1
ATOM 1580 O O . HIS A 1 203 ? 12.962 11.421 -13.511 1.00 88.38 203 HIS A O 1
ATOM 1586 N N . TYR A 1 204 ? 11.425 12.110 -15.015 1.00 88.06 204 TYR A N 1
ATOM 1587 C CA . TYR A 1 204 ? 12.337 12.819 -15.905 1.00 88.06 204 TYR A CA 1
ATOM 1588 C C . TYR A 1 204 ? 12.481 14.286 -15.491 1.00 88.06 204 TYR A C 1
ATOM 1590 O O . TYR A 1 204 ? 11.508 15.031 -15.393 1.00 88.06 204 TYR A O 1
ATOM 1598 N N . ILE A 1 205 ? 13.724 14.721 -15.292 1.00 87.44 205 ILE A N 1
ATOM 1599 C CA . ILE A 1 205 ? 14.079 16.100 -14.962 1.00 87.44 205 ILE A CA 1
ATOM 1600 C C . ILE A 1 205 ? 15.040 16.625 -16.043 1.00 87.44 205 ILE A C 1
ATOM 1602 O O . ILE A 1 205 ? 16.184 16.156 -16.107 1.00 87.44 205 ILE A O 1
ATOM 1606 N N . PRO A 1 206 ? 14.629 17.599 -16.874 1.00 86.56 206 PRO A N 1
ATOM 1607 C CA . PRO A 1 206 ? 15.494 18.186 -17.897 1.00 86.56 206 PRO A CA 1
ATOM 1608 C C . PRO A 1 206 ? 16.601 19.045 -17.261 1.00 86.56 206 PRO A C 1
ATOM 1610 O O . PRO A 1 206 ? 16.346 19.809 -16.328 1.00 86.56 206 PRO A O 1
ATOM 1613 N N . LEU A 1 207 ? 17.838 18.953 -17.767 1.00 84.81 207 LEU A N 1
ATOM 1614 C CA . LEU A 1 207 ? 18.975 19.770 -17.302 1.00 84.81 207 LEU A CA 1
ATOM 1615 C C . LEU A 1 207 ? 19.126 21.098 -18.052 1.00 84.81 207 LEU A C 1
ATOM 1617 O O . LEU A 1 207 ? 19.854 21.986 -17.608 1.00 84.81 207 LEU A O 1
ATOM 1621 N N . GLY A 1 208 ? 18.456 21.242 -19.192 1.00 84.25 208 GLY A N 1
ATOM 1622 C CA . GLY A 1 208 ? 18.535 22.424 -20.042 1.00 84.25 208 GLY A CA 1
ATOM 1623 C C . GLY A 1 208 ? 17.644 22.356 -21.289 1.00 84.25 208 GLY A C 1
ATOM 1624 O O . GLY A 1 208 ? 16.898 21.397 -21.470 1.00 84.25 208 GLY A O 1
ATOM 1625 N N . PRO A 1 209 ? 17.732 23.350 -22.185 1.00 81.56 209 PRO A N 1
ATOM 1626 C CA . PRO A 1 209 ? 16.881 23.450 -23.379 1.00 81.56 209 PRO A CA 1
ATOM 1627 C C . PRO A 1 209 ? 17.179 22.394 -24.458 1.00 81.56 209 PRO A C 1
ATOM 1629 O O . PRO A 1 209 ? 16.365 22.172 -25.344 1.00 81.56 209 PRO A O 1
ATOM 1632 N N . ASN A 1 210 ? 18.338 21.734 -24.383 1.00 83.25 210 ASN A N 1
ATOM 1633 C CA . ASN A 1 210 ? 18.708 20.629 -25.275 1.00 83.25 210 ASN A CA 1
ATOM 1634 C C . ASN A 1 210 ? 18.405 19.256 -24.654 1.00 83.25 210 ASN A C 1
ATOM 1636 O O . ASN A 1 210 ? 18.872 18.239 -25.164 1.00 83.25 210 ASN A O 1
ATOM 1640 N N . SER A 1 211 ? 17.702 19.220 -23.517 1.00 87.31 211 SER A N 1
ATOM 1641 C CA . SER A 1 211 ? 17.276 17.950 -22.929 1.00 87.31 211 SER A CA 1
ATOM 1642 C C . SER A 1 211 ? 16.206 17.342 -23.807 1.00 87.31 211 SER A C 1
ATOM 1644 O O . SER A 1 211 ? 15.372 18.072 -24.348 1.00 87.31 211 SER A O 1
ATOM 1646 N N . TRP A 1 212 ? 16.261 16.025 -23.947 1.00 87.94 212 TRP A N 1
ATOM 1647 C CA . TRP A 1 212 ? 15.222 15.283 -24.630 1.00 87.94 212 TRP A CA 1
ATOM 1648 C C . TRP A 1 212 ? 15.078 13.875 -24.090 1.00 87.94 212 TRP A C 1
ATOM 1650 O O . TRP A 1 212 ? 16.014 13.295 -23.535 1.00 87.94 212 TRP A O 1
ATOM 1660 N N . ILE A 1 213 ? 13.882 13.326 -24.273 1.00 88.06 213 ILE A N 1
ATOM 1661 C CA . ILE A 1 213 ? 13.541 11.950 -23.959 1.00 88.06 213 ILE A CA 1
ATOM 1662 C C . ILE A 1 213 ? 12.538 11.440 -24.990 1.00 88.06 213 ILE A C 1
ATOM 1664 O O . ILE A 1 213 ? 11.476 12.019 -25.203 1.00 88.06 213 ILE A O 1
ATOM 1668 N N . ASN A 1 214 ? 12.861 10.320 -25.628 1.00 87.81 214 ASN A N 1
ATOM 1669 C CA . ASN A 1 214 ? 11.929 9.646 -26.517 1.00 87.81 214 ASN A CA 1
ATOM 1670 C C . ASN A 1 214 ? 11.928 8.140 -26.251 1.00 87.81 214 ASN A C 1
ATOM 1672 O O . ASN A 1 214 ? 12.933 7.445 -26.422 1.00 87.81 214 ASN A O 1
ATOM 1676 N N . LEU A 1 215 ? 10.768 7.647 -25.815 1.00 83.88 215 LEU A N 1
ATOM 1677 C CA . LEU A 1 215 ? 10.525 6.263 -25.412 1.00 83.88 215 LEU A CA 1
ATOM 1678 C C . LEU A 1 215 ? 9.312 5.715 -26.181 1.00 83.88 215 LEU A C 1
ATOM 1680 O O . LEU A 1 215 ? 8.233 5.592 -25.597 1.00 83.88 215 LEU A O 1
ATOM 1684 N N . PRO A 1 216 ? 9.444 5.410 -27.487 1.00 81.62 216 PRO A N 1
ATOM 1685 C CA . PRO A 1 216 ? 8.336 4.900 -28.290 1.00 81.62 216 PRO A CA 1
ATOM 1686 C C . PRO A 1 216 ? 7.746 3.612 -27.693 1.00 81.62 216 PRO A C 1
ATOM 1688 O O . PRO A 1 216 ? 8.466 2.656 -27.400 1.00 81.62 216 PRO A O 1
ATOM 1691 N N . ARG A 1 217 ? 6.415 3.584 -27.522 1.00 79.56 217 ARG A N 1
ATOM 1692 C CA . ARG A 1 217 ? 5.658 2.451 -26.944 1.00 79.56 217 ARG A CA 1
ATOM 1693 C C . ARG A 1 217 ? 4.730 1.748 -27.932 1.00 79.56 217 ARG A C 1
ATOM 1695 O O . ARG A 1 217 ? 4.133 0.741 -27.562 1.00 79.56 217 ARG A O 1
ATOM 1702 N N . ASP A 1 218 ? 4.618 2.235 -29.166 1.00 79.81 218 ASP A N 1
ATOM 1703 C CA . ASP A 1 218 ? 3.596 1.786 -30.126 1.00 79.81 218 ASP A CA 1
ATOM 1704 C C . ASP A 1 218 ? 3.696 0.292 -30.486 1.00 79.81 218 ASP A C 1
ATOM 1706 O O . ASP A 1 218 ? 2.694 -0.340 -30.813 1.00 79.81 218 ASP A O 1
ATOM 1710 N N . GLY A 1 219 ? 4.891 -0.302 -30.382 1.00 79.00 219 GLY A N 1
ATOM 1711 C CA . GLY A 1 219 ? 5.128 -1.737 -30.597 1.00 79.00 219 GLY A CA 1
ATOM 1712 C C . GLY A 1 219 ? 5.009 -2.615 -29.344 1.00 79.00 219 GLY A C 1
ATOM 1713 O O . GLY A 1 219 ? 5.217 -3.825 -29.429 1.00 79.00 219 GLY A O 1
ATOM 1714 N N . GLY A 1 220 ? 4.698 -2.026 -28.186 1.00 84.81 220 GLY A N 1
ATOM 1715 C CA . GLY A 1 220 ? 4.781 -2.681 -26.883 1.00 84.81 220 GLY A CA 1
ATOM 1716 C C . GLY A 1 220 ? 6.219 -2.813 -26.368 1.00 84.81 220 GLY A C 1
ATOM 1717 O O . GLY A 1 220 ? 7.191 -2.735 -27.117 1.00 84.81 220 GLY A O 1
ATOM 1718 N N . VAL A 1 221 ? 6.362 -3.008 -25.055 1.00 89.81 221 VAL A N 1
ATOM 1719 C CA . VAL A 1 221 ? 7.661 -3.199 -24.394 1.00 89.81 221 VAL A CA 1
ATOM 1720 C C . VAL A 1 221 ? 7.601 -4.443 -23.519 1.00 89.81 221 VAL A C 1
ATOM 1722 O O . VAL A 1 221 ? 6.674 -4.607 -22.731 1.00 89.81 221 VAL A O 1
ATOM 1725 N N . ALA A 1 222 ? 8.595 -5.319 -23.663 1.00 91.50 222 ALA A N 1
ATOM 1726 C CA . ALA A 1 222 ? 8.772 -6.487 -22.811 1.00 91.50 222 ALA A CA 1
ATOM 1727 C C . ALA A 1 222 ? 9.890 -6.218 -21.799 1.00 91.50 222 ALA A C 1
ATOM 1729 O O . ALA A 1 222 ? 10.976 -5.772 -22.171 1.00 91.50 222 ALA A O 1
ATOM 1730 N N . PHE A 1 223 ? 9.633 -6.515 -20.527 1.00 92.50 223 PHE A N 1
ATOM 1731 C CA . PHE A 1 223 ? 10.592 -6.334 -19.443 1.00 92.50 223 PHE A CA 1
ATOM 1732 C C . PHE A 1 223 ? 10.796 -7.635 -18.675 1.00 92.50 223 PHE A C 1
ATOM 1734 O O . PHE A 1 223 ? 9.835 -8.274 -18.252 1.00 92.50 223 PHE A O 1
ATOM 1741 N N . ALA A 1 224 ? 12.058 -8.003 -18.470 1.00 92.81 224 ALA A N 1
ATOM 1742 C CA . ALA A 1 224 ? 12.453 -9.095 -17.595 1.00 92.81 224 ALA A CA 1
ATOM 1743 C C . ALA A 1 224 ? 13.182 -8.509 -16.382 1.00 92.81 224 ALA A C 1
ATOM 1745 O O . ALA A 1 224 ? 14.292 -7.988 -16.503 1.00 92.81 224 ALA A O 1
ATOM 1746 N N . ALA A 1 225 ? 12.537 -8.571 -15.218 1.00 90.69 225 ALA A N 1
ATOM 1747 C CA . ALA A 1 225 ? 13.090 -8.050 -13.977 1.00 90.69 225 ALA A CA 1
ATOM 1748 C C . ALA A 1 225 ? 14.272 -8.896 -13.471 1.00 90.69 225 ALA A C 1
ATOM 1750 O O . ALA A 1 225 ? 14.373 -10.092 -13.748 1.00 90.69 225 ALA A O 1
ATOM 1751 N N . GLN A 1 226 ? 15.152 -8.272 -12.682 1.00 88.38 226 GLN A N 1
ATOM 1752 C CA . GLN A 1 226 ? 16.288 -8.951 -12.049 1.00 88.38 226 GLN A CA 1
ATOM 1753 C C . GLN A 1 226 ? 15.837 -10.064 -11.088 1.00 88.38 226 GLN A C 1
ATOM 1755 O O . GLN A 1 226 ? 16.458 -11.125 -11.035 1.00 88.38 226 GLN A O 1
ATOM 1760 N N . GLU A 1 227 ? 14.759 -9.825 -10.339 1.00 89.31 227 GLU A N 1
ATOM 1761 C CA . GLU A 1 227 ? 14.075 -10.846 -9.548 1.00 89.31 227 GLU A CA 1
ATOM 1762 C C . GLU A 1 227 ? 12.817 -11.296 -10.289 1.00 89.31 227 GLU A C 1
ATOM 1764 O O . GLU A 1 227 ? 11.969 -10.481 -10.651 1.00 89.31 227 GLU A O 1
ATOM 1769 N N . SER A 1 228 ? 12.689 -12.602 -10.527 1.00 89.12 228 SER A N 1
ATOM 1770 C CA . SER A 1 228 ? 11.538 -13.154 -11.238 1.00 89.12 228 SER A CA 1
ATOM 1771 C C . SER A 1 228 ? 10.260 -13.009 -10.413 1.00 89.12 228 SER A C 1
ATOM 1773 O O . SER A 1 228 ? 10.189 -13.515 -9.289 1.00 89.12 228 SER A O 1
ATOM 1775 N N . TRP A 1 229 ? 9.231 -12.408 -11.005 1.00 91.25 229 TRP A N 1
ATOM 1776 C CA . TRP A 1 229 ? 7.877 -12.396 -10.461 1.00 91.25 229 TRP A CA 1
ATOM 1777 C C . TRP A 1 229 ? 7.012 -13.424 -11.198 1.00 91.25 229 TRP A C 1
ATOM 1779 O O . TRP A 1 229 ? 6.918 -13.393 -12.422 1.00 91.25 229 TRP A O 1
ATOM 1789 N N . VAL A 1 230 ? 6.414 -14.356 -10.452 1.00 91.75 230 VAL A N 1
ATOM 1790 C CA . VAL A 1 230 ? 5.600 -15.457 -10.989 1.00 91.75 230 VAL A CA 1
ATOM 1791 C C . VAL A 1 230 ? 4.260 -15.451 -10.262 1.00 91.75 230 VAL A C 1
ATOM 1793 O O . VAL A 1 230 ? 4.219 -15.433 -9.030 1.00 91.75 230 VAL A O 1
ATOM 1796 N N . GLN A 1 231 ? 3.168 -15.451 -11.021 1.00 91.44 231 GLN A N 1
ATOM 1797 C CA . GLN A 1 231 ? 1.810 -15.531 -10.497 1.00 91.44 231 GLN A CA 1
ATOM 1798 C C . GLN A 1 231 ? 1.544 -16.918 -9.910 1.00 91.44 231 GLN A C 1
ATOM 1800 O O . GLN A 1 231 ? 2.109 -17.920 -10.357 1.00 91.44 231 GLN A O 1
ATOM 1805 N N . ASN A 1 232 ? 0.647 -16.984 -8.926 1.00 94.25 232 ASN A N 1
ATOM 1806 C CA . ASN A 1 232 ? 0.189 -18.245 -8.347 1.00 94.25 232 ASN A CA 1
ATOM 1807 C C . ASN A 1 232 ? -0.796 -18.963 -9.290 1.00 94.25 232 ASN A C 1
ATOM 1809 O O . ASN A 1 232 ? -1.971 -19.109 -8.973 1.00 94.25 232 ASN A O 1
ATOM 1813 N N . GLU A 1 233 ? -0.292 -19.368 -10.451 1.00 94.56 233 GLU A N 1
ATOM 1814 C CA . GLU A 1 233 ? -1.014 -20.013 -11.547 1.00 94.56 233 GLU A CA 1
ATOM 1815 C C . GLU A 1 233 ? -0.149 -21.112 -12.177 1.00 94.56 233 GLU A C 1
ATOM 1817 O O . GLU A 1 233 ? 1.002 -21.331 -11.777 1.00 94.56 233 GLU A O 1
ATOM 1822 N N . THR A 1 234 ? -0.677 -21.824 -13.177 1.00 95.44 234 THR A N 1
ATOM 1823 C CA . THR A 1 234 ? 0.127 -22.824 -13.888 1.00 95.44 234 THR A CA 1
ATOM 1824 C C . THR A 1 234 ? 1.317 -22.177 -14.606 1.00 95.44 234 THR A C 1
ATOM 1826 O O . THR A 1 234 ? 1.314 -20.992 -14.948 1.00 95.44 234 THR A O 1
ATOM 1829 N N . ILE A 1 235 ? 2.363 -22.969 -14.870 1.00 93.75 235 ILE A N 1
ATOM 1830 C CA . ILE A 1 235 ? 3.529 -22.504 -15.642 1.00 93.75 235 ILE A CA 1
ATOM 1831 C C . ILE A 1 235 ? 3.087 -22.006 -17.025 1.00 93.75 235 ILE A C 1
ATOM 1833 O O . ILE A 1 235 ? 3.576 -20.983 -17.495 1.00 93.75 235 ILE A O 1
ATOM 1837 N N . ARG A 1 236 ? 2.130 -22.703 -17.653 1.00 93.94 236 ARG A N 1
ATOM 1838 C CA . ARG A 1 236 ? 1.584 -22.316 -18.957 1.00 93.94 236 ARG A CA 1
ATOM 1839 C C . ARG A 1 236 ? 0.923 -20.944 -18.887 1.00 93.94 236 ARG A C 1
ATOM 1841 O O . ARG A 1 236 ? 1.203 -20.114 -19.741 1.00 93.94 236 ARG A O 1
ATOM 1848 N N . ASP A 1 237 ? 0.101 -20.696 -17.875 1.00 94.50 237 ASP A N 1
ATOM 1849 C CA . ASP A 1 237 ? -0.628 -19.429 -17.750 1.00 94.50 237 ASP A CA 1
ATOM 1850 C C . ASP A 1 237 ? 0.308 -18.263 -17.423 1.00 94.50 237 ASP A C 1
ATOM 1852 O O . ASP A 1 237 ? 0.129 -17.166 -17.944 1.00 94.50 237 ASP A O 1
ATOM 1856 N N . ASN A 1 238 ? 1.370 -18.512 -16.652 1.00 94.06 238 ASN A N 1
ATOM 1857 C CA . ASN A 1 238 ? 2.438 -17.536 -16.432 1.00 94.06 238 ASN A CA 1
ATOM 1858 C C . ASN A 1 238 ? 3.201 -17.181 -17.720 1.00 94.06 238 ASN A C 1
ATOM 1860 O O . ASN A 1 238 ? 3.596 -16.031 -17.885 1.00 94.06 238 ASN A O 1
ATOM 1864 N N . ILE A 1 239 ? 3.405 -18.145 -18.627 1.00 93.31 239 ILE A N 1
ATOM 1865 C CA . ILE A 1 239 ? 4.055 -17.908 -19.928 1.00 93.31 239 ILE A CA 1
ATOM 1866 C C . ILE A 1 239 ? 3.107 -17.193 -20.898 1.00 93.31 239 ILE A C 1
ATOM 1868 O O . ILE A 1 239 ? 3.528 -16.280 -21.603 1.00 93.31 239 ILE A O 1
ATOM 1872 N N . LEU A 1 240 ? 1.836 -17.603 -20.950 1.00 93.94 240 LEU A N 1
ATOM 1873 C CA . LEU A 1 240 ? 0.831 -16.976 -21.811 1.00 93.94 240 LEU A CA 1
ATOM 1874 C C . LEU A 1 240 ? 0.489 -15.557 -21.349 1.00 93.94 240 LEU A C 1
ATOM 1876 O O . LEU A 1 240 ? 0.215 -14.699 -22.182 1.00 93.94 240 LEU A O 1
ATOM 1880 N N . PHE A 1 241 ? 0.494 -15.316 -20.036 1.00 93.31 241 PHE A N 1
ATOM 1881 C CA . PHE A 1 241 ? 0.267 -14.014 -19.407 1.00 93.31 241 PHE A CA 1
ATOM 1882 C C . PHE A 1 241 ? -0.990 -13.292 -19.938 1.00 93.31 241 PHE A C 1
ATOM 1884 O O . PHE A 1 241 ? -0.985 -12.095 -20.213 1.00 93.31 241 PHE A O 1
ATOM 1891 N N . GLY A 1 242 ? -2.078 -14.051 -20.124 1.00 91.88 242 GLY A N 1
ATOM 1892 C CA . GLY A 1 242 ? -3.359 -13.565 -20.655 1.00 91.88 242 GLY A CA 1
ATOM 1893 C C . GLY A 1 242 ? -3.521 -13.647 -22.181 1.00 91.88 242 GLY A C 1
ATOM 1894 O O . GLY A 1 242 ? -4.620 -13.406 -22.679 1.00 91.88 242 GLY A O 1
ATOM 1895 N N . ALA A 1 243 ? -2.481 -14.018 -22.934 1.00 93.00 243 ALA A N 1
ATOM 1896 C CA . ALA A 1 243 ? -2.586 -14.282 -24.369 1.00 93.00 243 ALA A CA 1
ATOM 1897 C C . ALA A 1 243 ? -3.294 -15.626 -24.659 1.00 93.00 243 ALA A C 1
ATOM 1899 O O . ALA A 1 243 ? -3.190 -16.567 -23.865 1.00 93.00 243 ALA A O 1
ATOM 1900 N N . PRO A 1 244 ? -3.994 -15.763 -25.804 1.00 95.50 244 PRO A N 1
ATOM 1901 C CA . PRO A 1 244 ? -4.587 -17.035 -26.205 1.00 95.50 244 PRO A CA 1
ATOM 1902 C C . PRO A 1 244 ? -3.509 -18.099 -26.448 1.00 95.50 244 PRO A C 1
ATOM 1904 O O . PRO A 1 244 ? -2.420 -17.802 -26.944 1.00 95.50 244 PRO A O 1
ATOM 1907 N N . TYR A 1 245 ? -3.824 -19.354 -26.120 1.00 95.19 245 TYR A N 1
ATOM 1908 C CA . TYR A 1 245 ? -2.907 -20.470 -26.338 1.00 95.19 245 TYR A CA 1
ATOM 1909 C C . TYR A 1 245 ? -2.771 -20.790 -27.831 1.00 95.19 245 TYR A C 1
ATOM 1911 O O . TYR A 1 245 ? -3.730 -21.221 -28.471 1.00 95.19 245 TYR A O 1
ATOM 1919 N N . ASP A 1 246 ? -1.559 -20.621 -28.352 1.00 95.75 246 ASP A N 1
ATOM 1920 C CA . ASP A 1 246 ? -1.135 -21.050 -29.684 1.00 95.75 246 ASP A CA 1
ATOM 1921 C C . ASP A 1 246 ? -0.045 -22.117 -29.522 1.00 95.75 246 ASP A C 1
ATOM 1923 O O . ASP A 1 246 ? 1.057 -21.833 -29.046 1.00 95.75 246 ASP A O 1
ATOM 1927 N N . GLU A 1 247 ? -0.368 -23.361 -29.876 1.00 93.94 247 GLU A N 1
ATOM 1928 C CA . GLU A 1 247 ? 0.509 -24.513 -29.667 1.00 93.94 247 GLU A CA 1
ATOM 1929 C C . GLU A 1 247 ? 1.799 -24.446 -30.498 1.00 93.94 247 GLU A C 1
ATOM 1931 O O . GLU A 1 247 ? 2.858 -24.829 -29.995 1.00 93.94 247 GLU A O 1
ATOM 1936 N N . GLU A 1 248 ? 1.744 -23.944 -31.737 1.00 94.94 248 GLU A N 1
ATOM 1937 C CA . GLU A 1 248 ? 2.925 -23.851 -32.602 1.00 94.94 248 GLU A CA 1
ATOM 1938 C C . GLU A 1 248 ? 3.890 -22.777 -32.108 1.00 94.94 248 GLU A C 1
ATOM 1940 O O . GLU A 1 248 ? 5.104 -22.991 -32.090 1.00 94.94 248 GLU A O 1
ATOM 1945 N N . ARG A 1 249 ? 3.360 -21.627 -31.677 1.00 93.25 249 ARG A N 1
ATOM 1946 C CA . ARG A 1 249 ? 4.173 -20.543 -31.116 1.00 93.25 249 ARG A CA 1
ATOM 1947 C C . ARG A 1 249 ? 4.742 -20.904 -29.749 1.00 93.25 249 ARG A C 1
ATOM 1949 O O . ARG A 1 249 ? 5.891 -20.582 -29.484 1.00 93.25 249 ARG A O 1
ATOM 1956 N N . TYR A 1 250 ? 3.957 -21.555 -28.893 1.00 93.00 250 TYR A N 1
ATOM 1957 C CA . TYR A 1 250 ? 4.371 -21.902 -27.532 1.00 93.00 250 TYR A CA 1
ATOM 1958 C C . TYR A 1 250 ? 5.480 -22.966 -27.499 1.00 93.00 250 TYR A C 1
ATOM 1960 O O . TYR A 1 250 ? 6.257 -23.019 -26.549 1.00 93.00 250 TYR A O 1
ATOM 1968 N N . LYS A 1 251 ? 5.540 -23.844 -28.509 1.00 91.94 251 LYS A N 1
ATOM 1969 C CA . LYS A 1 251 ? 6.561 -24.900 -28.611 1.00 91.94 251 LYS A CA 1
ATOM 1970 C C . LYS A 1 251 ? 7.856 -24.465 -29.311 1.00 91.94 251 LYS A C 1
ATOM 1972 O O . LYS A 1 251 ? 8.792 -25.265 -29.327 1.00 91.94 251 LYS A O 1
ATOM 1977 N N . LYS A 1 252 ? 7.895 -23.275 -29.919 1.00 83.69 252 LYS A N 1
ATOM 1978 C CA . LYS A 1 252 ? 9.112 -22.686 -30.503 1.00 83.69 252 LYS A CA 1
ATOM 1979 C C . LYS A 1 252 ? 9.967 -22.034 -29.427 1.00 83.69 252 LYS A C 1
ATOM 1981 O O . LYS A 1 252 ? 11.203 -22.163 -29.549 1.00 83.69 252 LYS A O 1
#

Radius of gyration: 33.65 Å; chains: 1; bounding box: 80×51×82 Å

Secondary structure (DSSP, 8-state):
-HHHHHHHHTT-HHHHHHHHHHHHHHHHHHHHHHHHHHHHHH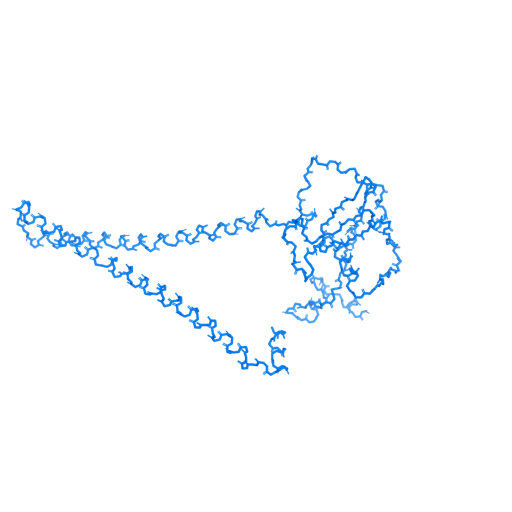HHHHHHHHHHHHHHHHHHHHTS-----HHHHHHHHHHHHHHHHHHHHHHHHHHHHHHHHHHHHHHHHHHHHSPPPTTTS---TT-----GGGT-TT-EEEESEEEES-S-SS-S---SSSS---EEE-S-EEEPTTS-------TTSSHHHHHHHHHT-SEEEE-STT-EEE---TT------SSPP--SS-HHHHHHTTSPP-HHHHT-

Organism: NCBI:txid98765

Sequence (252 aa):
MSVLRMIKLFGWDSRVNDEVTAKREEELKSIFKTKMLRLANNIINHTVPLVHMVVTYATFTLIMKQDLTASIVFSSMTAFNMLRLQMLRLSTMVPGMITANVSLGRVADFLQNTELLDTFAKQATEDVVIDASAVHKDELGCANAHFTWTNDPTDGTVTPSRQTFRLRIDDDLIFKQGSFNLIVGPTGSGKTSILMALLGEMHYIPLGPNSWINLPRDGGVAFAAQESWVQNETIRDNILFGAPYDEERYKK